Protein AF-A0A1Q9F312-F1 (afdb_monomer)

Foldseek 3Di:
DDDDDDDDDDDDDDDDDDDDDDDDDDDDPDDPPDPDDDDDDDDDDDDDDDDDDDDDDDDDDDDDPPPDDDDPDDDDDDDDDDDPDPPPDPPDDPPPLPDDDPVVLVLLVQLLVLLQVLLVVQADWDWDADSFHIEIEGEHAPVCQVVQVVSLVSSVVSSQVSQVVDPFKAFWQQQHDQWDDDPFHIKGKIFGDPDPVQADVCCRNGVDDPCPPNDSGDDGPGIGMYHYGYHYDD

pLDDT: mean 78.73, std 20.99, range [34.22, 98.69]

Secondary structure (DSSP, 8-state):
----------------------------------------PPPPPPPPP---------------------------------------PPP-------PPPHHHHHHHHHHHHHHHHHHTTTS-EEEEEETTEEEEEEEEEGGGGGGHHHHHHHHHHHHHHHHHT-SSEEETTTTS--EEEETTEEEEEEEE-S-GGGB-HHHHHHS--TTGGG-SSBPPSEEEEEEEEEEEE-

InterPro domains:
  IPR000571 Zinc finger, CCCH-type [PS50103] (199-222)
  IPR036855 Zinc finger, CCCH-type superfamily [SSF90229] (197-221)

Solvent-accessible surface area (backbone atoms only — not comparable to full-atom values): 15276 Å² total; per-residue (Å²): 140,86,84,85,79,86,79,90,79,85,81,89,77,88,80,80,82,90,81,96,71,89,71,84,80,74,80,80,79,75,76,83,76,78,80,80,73,87,78,85,74,82,84,77,80,90,80,82,92,74,88,80,81,90,75,92,76,92,74,92,74,90,76,88,81,77,86,74,81,80,79,85,84,76,82,92,79,91,76,92,72,94,73,91,71,79,78,72,74,74,77,76,74,83,77,77,82,76,77,75,61,74,75,66,49,51,52,55,46,53,25,51,48,34,26,43,59,58,42,48,78,75,30,67,55,49,76,45,83,49,102,55,37,38,36,31,40,32,39,28,52,66,85,52,53,79,52,42,68,61,56,51,50,50,24,51,53,34,31,52,55,41,21,70,74,38,84,36,30,42,53,35,4,67,75,63,67,36,58,47,80,49,101,50,37,36,36,32,45,37,32,40,38,93,51,68,91,48,42,34,60,49,33,41,34,59,56,49,54,97,51,61,94,73,43,93,41,47,70,62,87,43,72,31,39,41,37,42,36,57,43,73,50,130

Sequence (234 aa):
MSSLKVKNTFLELDDPEESLVPTPRRASSEPPTSRSLPFDLPETPPKDPRDATASETTGLADADVYSVCSLCTTSEEELAHADATLRQKPPAAPQMIVTPPPAVSEGFRAVALAAFSALATYGPTEMQPSCYGYQVVVKLPRQSFEARAGFLRIAQESVLQAAENSSATYVLGYRASPFLETPLGFSALLCHVPDSSCACWDILQWGMCNFGDTCRWAHPTMRATLNVMAAVLE

Mean predicted aligned e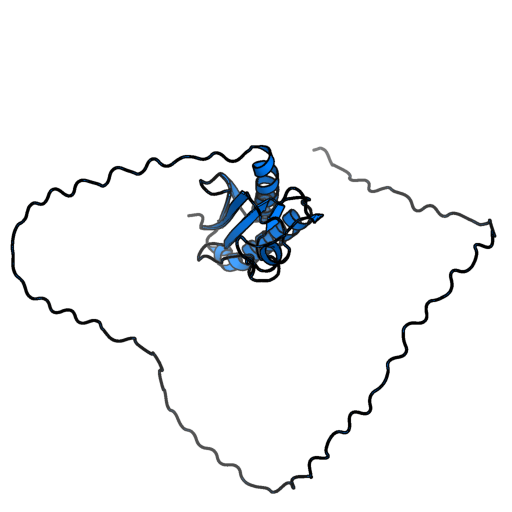rror: 16.59 Å

Radius of gyration: 31.43 Å; Cα contacts (8 Å, |Δi|>4): 251; chains: 1; bounding box: 75×81×84 Å

Structure (mmCIF, N/CA/C/O backbone):
data_AF-A0A1Q9F312-F1
#
_entry.id   AF-A0A1Q9F312-F1
#
loop_
_atom_site.group_PDB
_atom_site.id
_atom_site.type_symbol
_atom_site.label_atom_id
_atom_site.label_alt_id
_atom_site.label_comp_id
_atom_site.label_asym_id
_atom_site.label_entity_id
_atom_site.label_seq_id
_atom_site.pdbx_PDB_ins_code
_atom_site.Cartn_x
_atom_site.Cartn_y
_atom_site.Cartn_z
_atom_site.occupancy
_atom_site.B_iso_or_equiv
_atom_site.auth_seq_id
_atom_site.auth_comp_id
_atom_site.auth_asym_id
_atom_site.auth_atom_id
_atom_site.pdbx_PDB_model_num
ATOM 1 N N . MET A 1 1 ? -33.376 22.102 5.874 1.00 44.75 1 MET A N 1
ATOM 2 C CA . MET A 1 1 ? -33.203 20.638 5.764 1.00 44.75 1 MET A CA 1
ATOM 3 C C . MET A 1 1 ? -33.332 20.275 4.294 1.00 44.75 1 MET A C 1
ATOM 5 O O . MET A 1 1 ? -34.445 20.173 3.797 1.00 44.75 1 MET A O 1
ATOM 9 N N . SER A 1 2 ? -32.211 20.213 3.576 1.00 44.91 2 SER A N 1
ATOM 10 C CA . SER A 1 2 ? -32.201 20.029 2.120 1.00 44.91 2 SER A CA 1
ATOM 11 C C . SER A 1 2 ? -31.927 18.563 1.795 1.00 44.91 2 SER A C 1
ATOM 13 O O . SER A 1 2 ? -30.866 18.042 2.122 1.00 44.91 2 SER A O 1
ATOM 15 N N . SER A 1 3 ? -32.920 17.896 1.208 1.00 48.06 3 SER A N 1
ATOM 16 C CA . SER A 1 3 ? -32.879 16.490 0.801 1.00 48.06 3 SER A CA 1
ATOM 17 C C . SER A 1 3 ? -32.162 16.357 -0.545 1.00 48.06 3 SER A C 1
ATOM 19 O O . SER A 1 3 ? -32.623 16.887 -1.555 1.00 48.06 3 SER A O 1
ATOM 21 N N . LEU A 1 4 ? -31.029 15.654 -0.553 1.00 50.59 4 LEU A N 1
ATOM 22 C CA . LEU A 1 4 ? -30.333 15.229 -1.766 1.00 50.59 4 LEU A CA 1
ATOM 23 C C . LEU A 1 4 ? -31.040 13.990 -2.331 1.00 50.59 4 LEU A C 1
ATOM 25 O O . LEU A 1 4 ? -31.003 12.918 -1.731 1.00 50.59 4 LEU A O 1
ATOM 29 N N . LYS A 1 5 ? -31.697 14.142 -3.485 1.00 55.22 5 LYS A N 1
ATOM 30 C CA . LYS A 1 5 ? -32.219 13.027 -4.286 1.00 55.22 5 LYS A CA 1
ATOM 31 C C . LYS A 1 5 ? -31.207 12.689 -5.375 1.00 55.22 5 LYS A C 1
ATOM 33 O O . LYS A 1 5 ? -31.029 13.470 -6.306 1.00 55.22 5 LYS A O 1
ATOM 38 N N . VAL A 1 6 ? -30.579 11.521 -5.273 1.00 54.00 6 VAL A N 1
ATOM 39 C CA . VAL A 1 6 ? -29.757 10.952 -6.348 1.00 54.00 6 VAL A CA 1
ATOM 40 C C . VAL A 1 6 ? -30.695 10.274 -7.348 1.00 54.00 6 VAL A C 1
ATOM 42 O O . VAL A 1 6 ? -31.357 9.292 -7.021 1.00 54.00 6 VAL A O 1
ATOM 45 N N . LYS A 1 7 ? -30.793 10.837 -8.555 1.00 54.44 7 LYS A N 1
ATOM 46 C CA . LYS A 1 7 ? -31.443 10.217 -9.715 1.00 54.44 7 LYS A CA 1
ATOM 47 C C . LYS A 1 7 ? -30.367 9.520 -10.545 1.00 54.44 7 LYS A C 1
ATOM 49 O O . LYS A 1 7 ? -29.631 10.190 -11.261 1.00 54.44 7 LYS A O 1
ATOM 54 N N . ASN A 1 8 ? -30.299 8.194 -10.458 1.00 42.41 8 ASN A N 1
ATOM 55 C CA . ASN A 1 8 ? -29.640 7.389 -11.481 1.00 42.41 8 ASN A CA 1
ATOM 56 C C . ASN A 1 8 ? -30.621 7.212 -12.639 1.00 42.41 8 ASN A C 1
ATOM 58 O O . ASN A 1 8 ? -31.611 6.495 -12.523 1.00 42.41 8 ASN A O 1
ATOM 62 N N . THR A 1 9 ? -30.348 7.911 -13.734 1.00 61.91 9 THR A N 1
ATOM 63 C CA . THR A 1 9 ? -31.065 7.787 -15.005 1.00 61.91 9 THR A CA 1
ATOM 64 C C . THR A 1 9 ? -30.022 7.704 -16.102 1.00 61.91 9 THR A C 1
ATOM 66 O O . THR A 1 9 ? -29.398 8.714 -16.409 1.00 61.91 9 THR A O 1
ATOM 69 N N . PHE A 1 10 ? -29.840 6.511 -16.658 1.00 55.06 10 PHE A N 1
ATOM 70 C CA . PHE A 1 10 ? -29.339 6.278 -18.014 1.00 55.06 10 PHE A CA 1
ATOM 71 C C . PHE A 1 10 ? -29.815 4.866 -18.400 1.00 55.06 10 PHE A C 1
ATOM 73 O O . PHE A 1 10 ? -29.262 3.884 -17.924 1.00 55.06 10 PHE A O 1
ATOM 80 N N . LEU A 1 11 ? -31.076 4.751 -18.826 1.00 57.12 11 LEU A N 1
ATOM 81 C CA . LEU A 1 11 ? -31.536 4.727 -20.224 1.00 57.12 11 LEU A CA 1
ATOM 82 C C . LEU A 1 11 ? -31.163 3.414 -20.925 1.00 57.12 11 LEU A C 1
ATOM 84 O O . LEU A 1 11 ? -30.138 3.314 -21.592 1.00 57.12 11 LEU A O 1
ATOM 88 N N . GLU A 1 12 ? -32.054 2.434 -20.753 1.00 51.97 12 GLU A N 1
ATOM 89 C CA . GLU A 1 12 ? -32.295 1.360 -21.716 1.00 51.97 12 GLU A CA 1
ATOM 90 C C . GLU A 1 12 ? -32.731 2.001 -23.040 1.00 51.97 12 GLU A C 1
ATOM 92 O O . GLU A 1 12 ? -33.715 2.743 -23.087 1.00 51.97 12 GLU A O 1
ATOM 97 N N . LEU A 1 13 ? -31.959 1.760 -24.097 1.00 54.72 13 LEU A N 1
ATOM 98 C CA . LEU A 1 13 ? -32.385 1.990 -25.470 1.00 54.72 13 LEU A CA 1
ATOM 99 C C . LEU A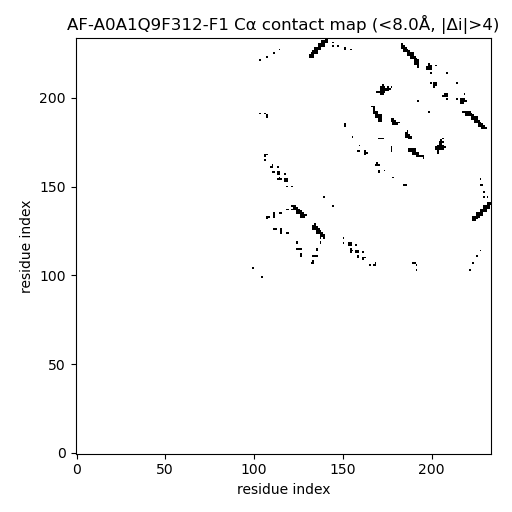 1 13 ? -32.779 0.629 -26.041 1.00 54.72 13 LEU A C 1
ATOM 101 O O . LEU A 1 13 ? -31.920 -0.201 -26.334 1.00 54.72 13 LEU A O 1
ATOM 105 N N . ASP A 1 14 ? -34.087 0.413 -26.146 1.00 58.91 14 ASP A N 1
ATOM 106 C CA . ASP A 1 14 ? -34.671 -0.548 -27.073 1.00 58.91 14 ASP A CA 1
ATOM 107 C C . ASP A 1 14 ? -34.410 -0.043 -28.501 1.00 58.91 14 ASP A C 1
ATOM 109 O O . ASP A 1 14 ? -35.028 0.932 -28.933 1.00 58.91 14 ASP A O 1
ATOM 113 N N . ASP A 1 15 ? -33.490 -0.684 -29.223 1.00 61.25 15 ASP A N 1
ATOM 114 C CA . ASP A 1 15 ? -33.323 -0.501 -30.669 1.00 61.25 15 ASP A CA 1
ATOM 115 C C . ASP A 1 15 ? -34.130 -1.582 -31.415 1.00 61.25 15 ASP A C 1
ATOM 117 O O . ASP A 1 15 ? -33.800 -2.772 -31.322 1.00 61.25 15 ASP A O 1
ATOM 121 N N . PRO A 1 16 ? -35.189 -1.208 -32.157 1.00 63.62 16 PRO A N 1
ATOM 122 C CA . PRO A 1 16 ? -35.904 -2.117 -33.035 1.00 63.62 16 PRO A CA 1
ATOM 123 C C . PRO A 1 16 ? -35.239 -2.180 -34.419 1.00 63.62 16 PRO A C 1
ATOM 125 O O . PRO A 1 16 ? -35.030 -1.157 -35.055 1.00 63.62 16 PRO A O 1
ATOM 128 N N . GLU A 1 17 ? -34.997 -3.415 -34.864 1.00 66.50 17 GLU A N 1
ATOM 129 C CA . GLU A 1 17 ? -34.970 -3.904 -36.253 1.00 66.50 17 GLU A CA 1
ATOM 130 C C . GLU A 1 17 ? -34.080 -3.247 -37.346 1.00 66.50 17 GLU A C 1
ATOM 132 O O . GLU A 1 17 ? -33.933 -2.044 -37.491 1.00 66.50 17 GLU A O 1
ATOM 137 N N . GLU A 1 18 ? -33.580 -4.139 -38.214 1.00 56.56 18 GLU A N 1
ATOM 138 C CA . GLU A 1 18 ? -33.062 -3.906 -39.574 1.00 56.56 18 GLU A CA 1
ATOM 139 C C . GLU A 1 18 ? -31.651 -3.312 -39.767 1.00 56.56 18 GLU A C 1
ATOM 141 O O . GLU A 1 18 ? -31.447 -2.114 -39.921 1.00 56.56 18 GLU A O 1
ATOM 146 N N . SER A 1 19 ? -30.675 -4.205 -39.985 1.00 58.53 19 SER A N 1
ATOM 147 C CA . SER A 1 19 ? -29.847 -4.170 -41.207 1.00 58.53 19 SER A CA 1
ATOM 148 C C . SER A 1 19 ? -29.010 -5.449 -41.329 1.00 58.53 19 SER A C 1
ATOM 150 O O . SER A 1 19 ? -27.983 -5.636 -40.674 1.00 58.53 19 SER A O 1
ATOM 152 N N . LEU A 1 20 ? -29.476 -6.365 -42.179 1.00 61.66 20 LEU A N 1
ATOM 153 C CA . LEU A 1 20 ? -28.769 -7.583 -42.566 1.00 61.66 20 LEU A CA 1
ATOM 154 C C . LEU A 1 20 ? -27.653 -7.239 -43.562 1.00 61.66 20 LEU A C 1
ATOM 156 O O . LEU A 1 20 ? -27.860 -7.270 -44.774 1.00 61.66 20 LEU A O 1
ATOM 160 N N . VAL A 1 21 ? -26.449 -6.968 -43.059 1.00 64.94 21 VAL A N 1
ATOM 161 C CA . VAL A 1 21 ? -25.227 -7.034 -43.874 1.00 64.94 21 VAL A CA 1
ATOM 162 C C . VAL A 1 21 ? -24.436 -8.276 -43.451 1.00 64.94 21 VAL A C 1
ATOM 164 O O . VAL A 1 21 ? -24.013 -8.364 -42.296 1.00 64.94 21 VAL A O 1
ATOM 167 N N . PRO A 1 22 ? -24.227 -9.264 -44.342 1.00 58.62 22 PRO A N 1
ATOM 168 C CA . PRO A 1 22 ? -23.482 -10.470 -44.011 1.00 58.62 22 PRO A CA 1
ATOM 169 C C . PRO A 1 22 ? -21.997 -10.127 -43.869 1.00 58.62 22 PRO A C 1
ATOM 171 O O . PRO A 1 22 ? -21.282 -9.939 -44.853 1.00 58.62 22 PRO A O 1
ATOM 174 N N . THR A 1 23 ? -21.516 -10.044 -42.631 1.00 67.19 23 THR A N 1
ATOM 175 C CA . THR A 1 23 ? -20.082 -9.976 -42.353 1.00 67.19 23 THR A CA 1
ATOM 176 C C . THR A 1 23 ? -19.443 -11.357 -42.556 1.00 67.19 23 THR A C 1
ATOM 178 O O . THR A 1 23 ? -20.041 -12.386 -42.220 1.00 67.19 23 THR A O 1
ATOM 181 N N . PRO A 1 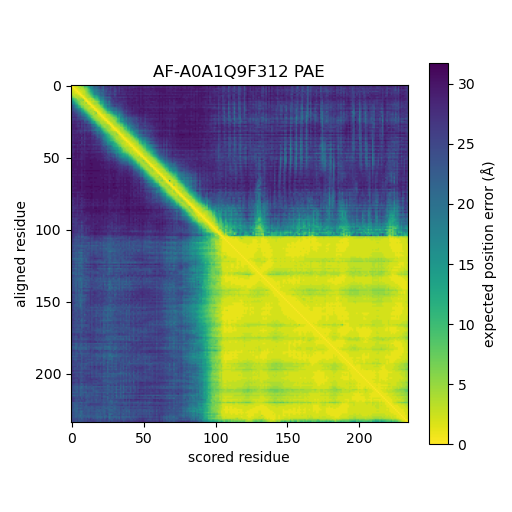24 ? -18.232 -11.424 -43.137 1.00 62.78 24 PRO A N 1
ATOM 182 C CA . PRO A 1 24 ? -17.547 -12.683 -43.387 1.00 62.78 24 PRO A CA 1
ATOM 18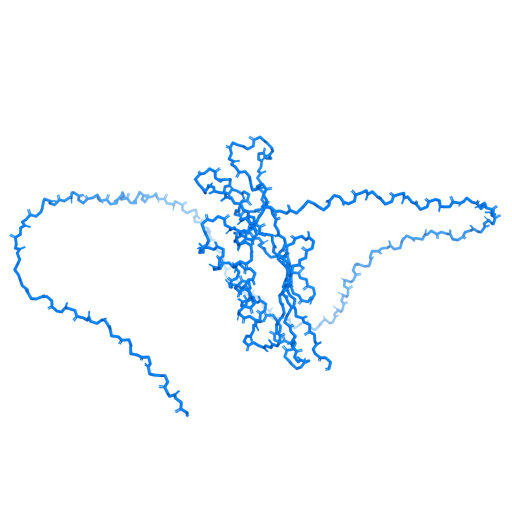3 C C . PRO A 1 24 ? -17.237 -13.393 -42.067 1.00 62.78 24 PRO A C 1
ATOM 185 O O . PRO A 1 24 ? -16.517 -12.878 -41.209 1.00 62.78 24 PRO A O 1
ATOM 188 N N . ARG A 1 25 ? -17.795 -14.601 -41.926 1.00 55.53 25 ARG A N 1
ATOM 189 C CA . ARG A 1 25 ? -17.553 -15.534 -40.822 1.00 55.53 25 ARG A CA 1
ATOM 190 C C . ARG A 1 25 ? -16.050 -15.736 -40.636 1.00 55.53 25 ARG A C 1
ATOM 192 O O . ARG A 1 25 ? -15.394 -16.376 -41.456 1.00 55.53 25 ARG A O 1
ATOM 199 N N . ARG A 1 26 ? -15.514 -15.213 -39.535 1.00 59.72 26 ARG A N 1
ATOM 200 C CA . ARG A 1 26 ? -14.180 -15.568 -39.048 1.00 59.72 26 ARG A CA 1
ATOM 201 C C . ARG A 1 26 ? -14.192 -17.060 -38.711 1.00 59.72 26 ARG A C 1
ATOM 203 O O . ARG A 1 26 ? -15.081 -17.517 -37.995 1.00 59.72 26 ARG A O 1
ATOM 210 N N . ALA A 1 27 ? -13.242 -17.804 -39.274 1.00 59.53 27 ALA A N 1
ATOM 211 C CA . ALA A 1 27 ? -13.093 -19.234 -39.051 1.00 59.53 27 ALA A CA 1
ATOM 212 C C . ALA A 1 27 ? -12.998 -19.527 -37.548 1.00 59.53 27 ALA A C 1
ATOM 214 O O . ALA A 1 27 ? -12.178 -18.945 -36.837 1.00 59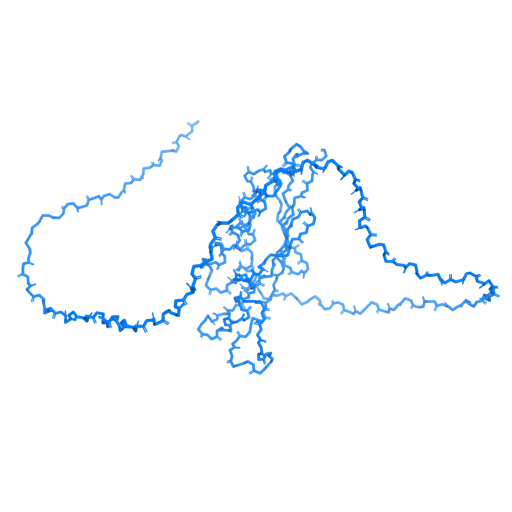.53 27 ALA A O 1
ATOM 215 N N . SER A 1 28 ? -13.883 -20.410 -37.093 1.00 58.81 28 SER A N 1
ATOM 216 C CA . SER A 1 28 ? -13.879 -20.977 -35.755 1.00 58.81 28 SER A CA 1
ATOM 217 C C . SER A 1 28 ? -12.584 -21.766 -35.589 1.00 58.81 28 SER A C 1
ATOM 219 O O . SER A 1 28 ? -12.361 -22.760 -36.275 1.00 58.81 28 SER A O 1
ATOM 221 N N . SER A 1 29 ? -11.687 -21.271 -34.743 1.00 67.19 29 SER A N 1
ATOM 222 C CA . SER A 1 29 ? -10.539 -22.035 -34.276 1.00 67.19 29 SER A CA 1
ATOM 223 C C . SER A 1 29 ? -11.057 -23.057 -33.272 1.00 67.19 29 SER A C 1
ATOM 225 O O .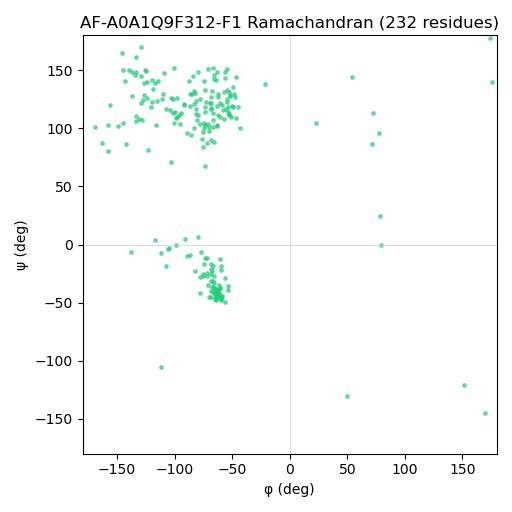 SER A 1 29 ? -11.360 -22.706 -32.129 1.00 67.19 29 SER A O 1
ATOM 227 N N . GLU A 1 30 ? -11.214 -24.298 -33.725 1.00 65.50 30 GLU A N 1
ATOM 228 C CA . GLU A 1 30 ? -11.506 -25.435 -32.860 1.00 65.50 30 GLU A CA 1
ATOM 229 C C . GLU A 1 30 ? -10.399 -25.549 -31.796 1.00 65.50 30 GLU A C 1
ATOM 231 O O . GLU A 1 30 ? -9.210 -25.475 -32.131 1.00 65.50 30 GLU A O 1
ATOM 236 N N . PRO A 1 31 ? -10.748 -25.684 -30.506 1.00 66.44 31 PRO A N 1
ATOM 237 C CA . PRO A 1 31 ? -9.756 -25.927 -29.473 1.00 66.44 31 PRO A CA 1
ATOM 238 C C . PRO A 1 31 ? -9.092 -27.290 -29.724 1.00 66.44 31 PRO A C 1
ATOM 240 O O . PRO A 1 31 ? -9.778 -28.238 -30.116 1.00 66.44 31 PRO A O 1
ATOM 243 N N . PRO A 1 32 ? -7.771 -27.420 -29.501 1.00 60.16 32 PRO A N 1
ATOM 244 C CA . PRO A 1 32 ? -7.067 -28.676 -29.700 1.00 60.16 32 PRO A CA 1
ATOM 245 C C . PRO A 1 32 ? -7.702 -29.751 -28.821 1.00 60.16 32 PRO A C 1
ATOM 247 O O . PRO A 1 32 ? -7.679 -29.670 -27.593 1.00 60.16 32 PRO A O 1
ATOM 250 N N . THR A 1 33 ? -8.280 -30.753 -29.481 1.00 57.88 33 THR A N 1
ATOM 251 C CA . THR A 1 33 ? -8.778 -31.986 -28.883 1.00 57.88 33 THR A CA 1
ATOM 252 C C . THR A 1 33 ? -7.752 -32.523 -27.899 1.00 57.88 33 THR A C 1
ATOM 254 O O . THR A 1 33 ? -6.615 -32.842 -28.259 1.00 57.88 33 THR A O 1
ATOM 257 N N . SER A 1 34 ? -8.182 -32.598 -26.648 1.00 49.41 34 SER A N 1
ATOM 258 C CA . SER A 1 34 ? -7.520 -33.250 -25.536 1.00 49.41 34 SER A CA 1
ATOM 259 C C . SER A 1 34 ? -7.036 -34.633 -25.961 1.00 49.41 34 SER A C 1
ATOM 261 O O . SER A 1 34 ? -7.807 -35.569 -26.160 1.00 49.41 34 SER A O 1
ATOM 263 N N . ARG A 1 35 ? -5.716 -34.752 -26.097 1.00 55.81 35 ARG A N 1
ATOM 264 C CA . ARG A 1 35 ? -5.010 -36.020 -26.227 1.00 55.81 35 ARG A CA 1
ATOM 265 C C . ARG A 1 35 ? -5.122 -36.740 -24.885 1.00 55.81 35 ARG A C 1
ATOM 267 O O . ARG A 1 35 ? -4.309 -36.528 -23.991 1.00 55.81 35 ARG A O 1
ATOM 274 N N . SER A 1 36 ? -6.164 -37.546 -24.727 1.00 55.19 36 SER A N 1
ATOM 275 C CA . SER A 1 36 ? -6.292 -38.500 -23.630 1.00 55.19 36 SER A CA 1
ATOM 276 C C . SER A 1 36 ? -5.161 -39.521 -23.741 1.00 55.19 36 SER A C 1
ATOM 278 O O . SER A 1 36 ? -5.183 -40.395 -24.608 1.00 55.19 36 SER A O 1
ATOM 280 N N . LEU A 1 37 ? -4.143 -39.369 -22.895 1.00 66.19 37 LEU A N 1
ATOM 281 C CA . LEU A 1 37 ? -3.169 -40.420 -22.632 1.00 66.19 37 LEU A CA 1
ATOM 282 C C . LEU A 1 37 ? -3.845 -41.494 -21.763 1.00 66.19 37 LEU A C 1
ATOM 284 O O . LEU A 1 37 ? -4.493 -41.135 -20.777 1.00 66.19 37 LEU A O 1
ATOM 288 N N . PRO A 1 38 ? -3.708 -42.787 -22.097 1.00 59.41 38 PRO A N 1
ATOM 289 C CA . PRO A 1 38 ? -4.099 -43.858 -21.199 1.00 59.41 38 PRO A CA 1
ATOM 290 C C . PRO A 1 38 ? -3.139 -43.854 -20.009 1.00 59.41 38 PRO A C 1
ATOM 292 O O . PRO A 1 38 ? -1.930 -44.016 -20.168 1.00 59.41 38 PRO A O 1
ATOM 295 N N . PHE A 1 39 ? -3.681 -43.597 -18.823 1.00 61.53 39 PHE A N 1
ATOM 296 C CA . PHE A 1 39 ? -2.966 -43.745 -17.565 1.00 61.53 39 PHE A CA 1
ATOM 297 C C . PHE A 1 39 ? -3.185 -45.188 -17.104 1.00 61.53 39 PHE A C 1
ATOM 299 O O . PHE A 1 39 ? -4.227 -45.506 -16.532 1.00 61.53 39 PHE A O 1
ATOM 306 N N . ASP A 1 40 ? -2.233 -46.066 -17.416 1.00 62.38 40 ASP A N 1
ATOM 307 C CA . ASP A 1 40 ? -2.180 -47.412 -16.847 1.00 62.38 40 ASP A CA 1
ATOM 308 C C . ASP A 1 40 ? -1.885 -47.290 -15.346 1.00 62.38 40 ASP A C 1
ATOM 310 O O . ASP A 1 40 ? -0.758 -47.026 -14.922 1.00 62.38 40 ASP A O 1
ATOM 314 N N . LEU A 1 41 ? -2.932 -47.432 -14.532 1.00 67.38 41 LEU A N 1
ATOM 315 C CA . LEU A 1 41 ? -2.816 -47.617 -13.091 1.00 67.38 41 LEU A CA 1
ATOM 316 C C . LEU A 1 41 ? -2.424 -49.077 -12.815 1.00 67.38 41 LEU A C 1
ATOM 318 O O . LEU A 1 41 ? -3.147 -49.977 -13.243 1.00 67.38 41 LEU A O 1
ATOM 322 N N . PRO A 1 42 ? -1.333 -49.346 -12.077 1.00 64.06 42 PRO A N 1
ATOM 323 C CA . PRO A 1 42 ? -1.069 -50.684 -11.573 1.00 64.06 42 PRO A CA 1
ATOM 324 C C . PRO A 1 42 ? -2.111 -51.052 -10.508 1.00 64.06 42 PRO A C 1
ATOM 326 O O . PRO A 1 42 ? -2.253 -50.367 -9.492 1.00 64.06 42 PRO A O 1
ATOM 329 N N . GLU A 1 43 ? -2.829 -52.146 -10.760 1.00 59.22 43 GLU A 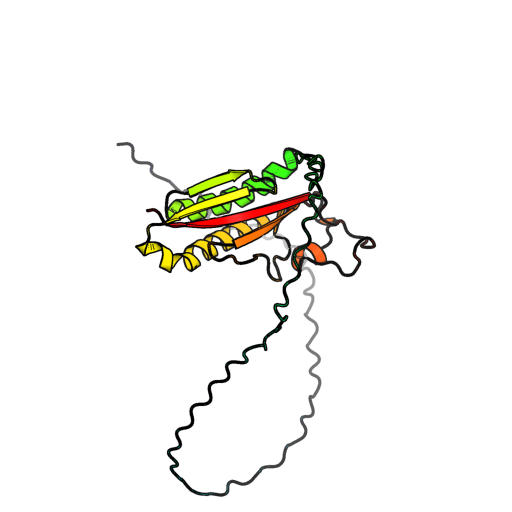N 1
ATOM 330 C CA . GLU A 1 43 ? -3.733 -52.801 -9.818 1.00 59.22 43 GLU A CA 1
ATOM 331 C C . GLU A 1 43 ? -2.998 -53.113 -8.508 1.00 59.22 43 GLU A C 1
ATOM 333 O O . GLU A 1 43 ? -2.028 -53.874 -8.469 1.00 59.22 43 GLU A O 1
ATOM 338 N N . THR A 1 44 ? -3.472 -52.532 -7.409 1.00 70.06 44 THR A N 1
ATOM 339 C CA . THR A 1 44 ? -3.109 -52.979 -6.068 1.00 70.06 44 THR A CA 1
ATOM 340 C C . THR A 1 44 ? -3.997 -54.167 -5.678 1.00 70.06 44 THR A C 1
ATOM 342 O O . THR A 1 44 ? -5.217 -54.107 -5.847 1.00 70.06 44 THR A O 1
ATOM 345 N N . PRO A 1 45 ? -3.419 -55.265 -5.159 1.00 70.50 45 PRO A N 1
ATOM 346 C CA . PRO A 1 45 ? -4.181 -56.452 -4.793 1.00 70.50 45 PRO A CA 1
ATOM 347 C C . PRO A 1 45 ? -5.057 -56.220 -3.547 1.00 70.50 45 PRO A C 1
ATOM 349 O O . PRO A 1 45 ? -4.690 -55.434 -2.665 1.00 70.50 45 PRO A O 1
ATOM 352 N N . PRO A 1 46 ? -6.191 -56.936 -3.437 1.00 62.88 46 PRO A N 1
ATOM 353 C CA . PRO A 1 46 ? -7.118 -56.820 -2.319 1.00 62.88 46 PRO A CA 1
ATOM 354 C C . PRO A 1 46 ? -6.482 -57.370 -1.037 1.00 62.88 46 PRO A C 1
ATOM 356 O O . PRO A 1 46 ? -6.005 -58.504 -1.002 1.00 62.88 46 PRO A O 1
ATOM 359 N N . LYS A 1 47 ? -6.481 -56.564 0.030 1.00 64.06 47 LYS A N 1
ATOM 360 C CA . LYS A 1 47 ? -6.202 -57.036 1.390 1.00 64.06 47 LYS A CA 1
ATOM 361 C C . LYS A 1 47 ? -7.516 -57.409 2.066 1.00 64.06 47 LYS A C 1
ATOM 363 O O . LYS A 1 47 ? -8.406 -56.574 2.200 1.00 64.06 47 LYS A O 1
ATOM 368 N N . ASP A 1 48 ? -7.585 -58.671 2.469 1.00 61.56 48 ASP A N 1
ATOM 369 C CA . ASP A 1 48 ? -8.690 -59.299 3.185 1.00 61.56 48 ASP A CA 1
ATOM 370 C C . ASP A 1 48 ? -9.091 -58.567 4.480 1.00 61.56 48 ASP A C 1
ATOM 372 O O . ASP A 1 48 ? -8.231 -58.007 5.171 1.00 61.56 48 ASP A O 1
ATOM 376 N N . PRO A 1 49 ? -10.375 -58.655 4.877 1.00 67.38 49 PRO A N 1
ATOM 377 C CA . PRO A 1 49 ? -10.847 -58.237 6.183 1.00 67.38 49 PRO A CA 1
ATOM 378 C C . PRO A 1 49 ? -10.684 -59.398 7.169 1.00 67.38 49 PRO A C 1
ATOM 380 O O . PRO A 1 49 ? -11.279 -60.465 7.006 1.00 67.38 49 PRO A O 1
ATOM 383 N N . ARG A 1 50 ? -9.895 -59.197 8.225 1.00 57.47 50 ARG A N 1
ATOM 384 C CA . ARG A 1 50 ? -9.966 -60.045 9.415 1.00 57.47 50 ARG A CA 1
ATOM 385 C C . ARG A 1 50 ? -10.086 -59.193 10.663 1.00 57.47 50 ARG A C 1
ATOM 387 O O . ARG A 1 50 ? -9.247 -58.339 10.932 1.00 57.47 50 ARG A O 1
ATOM 394 N N . ASP A 1 51 ? -11.184 -59.475 11.353 1.00 53.03 51 ASP A N 1
ATOM 395 C CA . ASP A 1 51 ? -11.481 -59.239 12.757 1.00 53.03 51 ASP A CA 1
ATOM 396 C C . ASP A 1 51 ? -10.247 -59.061 13.645 1.00 53.03 51 ASP A C 1
ATOM 398 O O . ASP A 1 51 ? -9.318 -59.866 13.591 1.00 53.03 51 ASP A O 1
ATOM 402 N N . ALA A 1 52 ? -10.309 -58.099 14.566 1.00 44.69 52 ALA A N 1
ATOM 403 C CA . ALA A 1 52 ? -10.564 -58.441 15.964 1.00 44.69 52 ALA A CA 1
ATOM 404 C C . ALA A 1 52 ? -10.485 -57.214 16.891 1.00 44.69 52 ALA A C 1
ATOM 406 O O . ALA A 1 52 ? -9.556 -56.414 16.845 1.00 44.69 52 ALA A O 1
ATOM 407 N N . THR A 1 53 ? -11.433 -57.218 17.829 1.00 48.75 53 THR A N 1
ATOM 408 C CA . THR A 1 53 ? -11.292 -56.851 19.247 1.00 48.75 53 THR A CA 1
ATOM 409 C C . THR A 1 53 ? -11.102 -55.390 19.650 1.00 48.75 53 THR A C 1
ATOM 411 O O . THR A 1 53 ? -10.050 -54.778 19.501 1.00 48.75 53 THR A O 1
ATOM 414 N N . ALA A 1 54 ? -12.151 -54.917 20.323 1.00 55.19 54 ALA A N 1
ATOM 415 C CA . ALA A 1 54 ? -12.120 -53.890 21.345 1.00 55.19 54 ALA A CA 1
ATOM 416 C C . ALA A 1 54 ? -11.007 -54.119 22.378 1.00 55.19 54 ALA A C 1
ATOM 418 O O . ALA A 1 54 ? -10.785 -55.248 22.814 1.00 55.19 54 ALA A O 1
ATOM 419 N N . SER A 1 55 ? -10.413 -53.025 22.848 1.00 51.66 55 SER A N 1
ATOM 420 C CA . SER A 1 55 ? -10.027 -52.904 24.248 1.00 51.66 55 SER A CA 1
ATOM 421 C C . SER A 1 55 ? -9.935 -51.430 24.626 1.00 51.66 55 SER A C 1
ATOM 423 O O . SER A 1 55 ? -9.161 -50.669 24.049 1.00 51.66 55 SER A O 1
ATOM 425 N N . GLU A 1 56 ? -10.754 -51.047 25.602 1.00 54.88 56 GLU A N 1
ATOM 426 C CA . GLU A 1 56 ? -10.543 -49.879 26.448 1.00 54.88 56 GLU A CA 1
ATOM 427 C C . GLU A 1 56 ? -9.117 -49.882 26.999 1.00 54.88 56 GLU A C 1
ATOM 429 O O . GLU A 1 56 ? -8.636 -50.898 27.510 1.00 54.88 56 GLU A O 1
ATOM 434 N N . THR A 1 57 ? -8.452 -48.731 26.960 1.00 53.69 57 THR A N 1
ATOM 435 C CA . THR A 1 57 ? -7.402 -48.416 27.928 1.00 53.69 57 THR A CA 1
ATOM 436 C C . THR A 1 57 ? -7.384 -46.911 28.154 1.00 53.69 57 THR A C 1
ATOM 438 O O . THR A 1 57 ? -6.918 -46.120 27.340 1.00 53.69 57 THR A O 1
ATOM 441 N N . THR A 1 58 ? -7.963 -46.532 29.285 1.00 49.88 58 THR A N 1
ATOM 442 C CA . THR A 1 58 ? -7.690 -45.306 30.024 1.00 49.88 58 THR A CA 1
ATOM 443 C C . THR A 1 58 ? -6.186 -45.176 30.275 1.00 49.88 58 THR A C 1
ATOM 445 O O . THR A 1 58 ? -5.554 -46.094 30.789 1.00 49.88 58 THR A O 1
ATOM 448 N N . GLY A 1 59 ? -5.607 -44.026 29.933 1.00 44.12 59 GLY A N 1
ATOM 449 C CA . GLY A 1 59 ? -4.186 -43.763 30.142 1.00 44.12 59 GLY A CA 1
ATOM 450 C C . GLY A 1 59 ? -3.871 -42.277 30.064 1.00 44.12 59 GLY A C 1
ATOM 451 O O . GLY A 1 59 ? -3.540 -41.764 29.003 1.00 44.12 59 GLY A O 1
ATOM 452 N N . LEU A 1 60 ? -4.004 -41.608 31.208 1.00 53.50 60 LEU A N 1
ATOM 453 C CA . LEU A 1 60 ? -3.389 -40.319 31.516 1.00 53.50 60 LEU A CA 1
ATOM 454 C C . LEU A 1 60 ? -1.881 -40.365 31.235 1.00 53.50 60 LEU A C 1
ATOM 456 O O . LEU A 1 60 ? -1.191 -41.214 31.796 1.00 53.50 60 LEU A O 1
ATOM 460 N N . ALA A 1 61 ? -1.377 -39.414 30.453 1.00 47.94 61 ALA A N 1
ATOM 461 C CA . ALA A 1 61 ? -0.010 -38.920 30.578 1.00 47.94 61 ALA A CA 1
ATOM 462 C C . ALA A 1 61 ? 0.085 -37.523 29.952 1.00 47.94 61 ALA A C 1
ATOM 464 O O . ALA A 1 61 ? 0.126 -37.370 28.732 1.00 47.94 61 ALA A O 1
ATOM 465 N N . ASP A 1 62 ? 0.103 -36.523 30.831 1.00 47.78 62 ASP A N 1
ATOM 466 C CA . ASP A 1 62 ? 0.721 -35.225 30.594 1.00 47.78 62 ASP A CA 1
ATOM 467 C C . ASP A 1 62 ? 2.137 -35.411 30.038 1.00 47.78 62 ASP A C 1
ATOM 469 O O . ASP A 1 62 ? 2.957 -36.137 30.607 1.00 47.78 62 ASP A O 1
ATOM 473 N N . ALA A 1 63 ? 2.434 -34.722 28.942 1.00 47.09 63 ALA A N 1
ATOM 474 C CA . ALA A 1 63 ? 3.799 -34.459 28.522 1.00 47.09 63 ALA A CA 1
ATOM 475 C C . ALA A 1 63 ? 3.856 -33.045 27.943 1.00 47.09 63 ALA A C 1
ATOM 477 O O . ALA A 1 63 ? 3.709 -32.821 26.741 1.00 47.09 63 ALA A O 1
ATOM 478 N N . ASP A 1 64 ? 4.059 -32.095 28.852 1.00 40.19 64 ASP A N 1
ATOM 479 C CA . ASP A 1 64 ? 4.558 -30.761 28.563 1.00 40.19 64 ASP A CA 1
ATOM 480 C C . ASP A 1 64 ? 5.860 -30.856 27.759 1.00 40.19 64 ASP A C 1
ATOM 482 O O . ASP A 1 64 ? 6.909 -31.251 28.271 1.00 40.19 64 ASP A O 1
ATOM 486 N N . VAL A 1 65 ? 5.811 -30.449 26.492 1.00 47.97 65 VAL A N 1
ATOM 487 C CA . VAL A 1 65 ? 7.005 -30.177 25.684 1.00 47.97 65 VAL A CA 1
ATOM 488 C C . VAL A 1 65 ? 7.178 -28.663 25.604 1.00 47.97 65 VAL A C 1
ATOM 490 O O . VAL A 1 65 ? 6.968 -28.032 24.571 1.00 47.97 65 VAL A O 1
ATOM 493 N N . TYR A 1 66 ? 7.571 -28.063 26.728 1.00 42.81 66 TYR A N 1
ATOM 494 C CA . TYR A 1 66 ? 8.240 -26.766 26.720 1.00 42.81 66 TYR A CA 1
ATOM 495 C C . TYR A 1 66 ? 9.728 -27.007 26.460 1.00 42.81 66 TYR A C 1
ATOM 497 O O . TYR A 1 66 ? 10.487 -27.382 27.350 1.00 42.81 66 TYR A O 1
ATOM 505 N N . SER A 1 67 ? 10.152 -26.792 25.214 1.00 53.94 67 SER A N 1
ATOM 506 C CA . SER A 1 67 ? 11.568 -26.721 24.850 1.00 53.94 67 SER A CA 1
ATOM 507 C C . SER A 1 67 ? 12.134 -25.381 25.320 1.00 53.94 67 SER A C 1
ATOM 509 O O . SER A 1 67 ? 12.189 -24.404 24.574 1.00 53.94 67 SER A O 1
ATOM 511 N N . VAL A 1 68 ? 12.520 -25.339 26.592 1.00 38.59 68 VAL A N 1
ATOM 512 C CA . VAL A 1 68 ? 13.242 -24.229 27.213 1.00 38.59 68 VAL A CA 1
ATOM 513 C C . VAL A 1 68 ? 14.683 -24.271 26.708 1.00 38.59 68 VAL A C 1
ATOM 515 O O . VAL A 1 68 ? 15.415 -25.223 26.970 1.00 38.59 68 VAL A O 1
ATOM 518 N N . CYS A 1 69 ? 15.090 -23.264 25.937 1.00 34.22 69 CYS A N 1
ATOM 519 C CA . CYS A 1 69 ? 16.466 -23.154 25.477 1.00 34.22 69 CYS A CA 1
ATOM 520 C C . CYS A 1 69 ? 17.353 -22.722 26.652 1.00 34.22 69 CYS A C 1
ATOM 522 O O . CYS A 1 69 ? 17.158 -21.658 27.242 1.00 34.22 69 CYS A O 1
ATOM 524 N N . SER A 1 70 ? 18.300 -23.594 26.990 1.00 45.84 70 SER A N 1
ATOM 525 C CA . SER A 1 70 ? 19.289 -23.454 28.052 1.00 45.84 70 SER A CA 1
ATOM 526 C C . SER A 1 70 ? 20.049 -22.128 28.013 1.00 45.84 70 SER A C 1
ATOM 528 O O . SER A 1 70 ? 20.768 -21.827 27.066 1.00 45.84 70 SER A O 1
ATOM 530 N N . LEU A 1 71 ? 19.896 -21.382 29.105 1.00 40.75 71 LEU A N 1
ATOM 531 C CA . LEU A 1 71 ? 20.955 -20.833 29.956 1.00 40.75 71 LEU A CA 1
ATOM 532 C C . LEU A 1 71 ? 22.344 -20.665 29.314 1.00 40.75 71 LEU A C 1
ATOM 534 O O . LEU A 1 71 ? 23.141 -21.600 29.253 1.00 40.75 71 LEU A O 1
ATOM 538 N N . CYS A 1 72 ? 22.677 -19.414 29.003 1.00 38.94 72 CYS A N 1
ATOM 539 C CA . CYS A 1 72 ? 24.047 -18.918 29.041 1.00 38.94 72 CYS A CA 1
ATOM 540 C C . CYS A 1 72 ? 24.331 -18.464 30.482 1.00 38.94 72 CYS A C 1
ATOM 542 O O . CYS A 1 72 ? 24.002 -17.343 30.865 1.00 38.94 72 CYS A O 1
ATOM 544 N N . THR A 1 73 ? 24.906 -19.337 31.303 1.00 40.69 73 THR A N 1
ATOM 545 C CA . THR A 1 73 ? 25.542 -18.945 32.564 1.00 40.69 73 THR A CA 1
ATOM 546 C C . THR A 1 73 ? 26.876 -18.278 32.244 1.00 40.69 73 THR A C 1
ATOM 548 O O . THR A 1 73 ? 27.838 -18.963 31.901 1.00 40.69 73 THR A O 1
ATOM 551 N N . THR A 1 74 ? 26.952 -16.954 32.347 1.00 45.78 74 THR A N 1
ATOM 552 C CA . THR A 1 74 ? 28.235 -16.257 32.493 1.00 45.78 74 THR A CA 1
ATOM 553 C C . THR A 1 74 ? 28.398 -15.891 33.956 1.00 45.78 74 THR A C 1
ATOM 555 O O . THR A 1 74 ? 27.624 -15.108 34.498 1.00 45.78 74 THR A O 1
ATOM 558 N N . SER A 1 75 ? 29.382 -16.536 34.569 1.00 52.62 75 SER A N 1
ATOM 559 C CA . SER A 1 75 ? 29.887 -16.321 35.916 1.00 52.62 75 SER A CA 1
ATOM 560 C C . SER A 1 75 ? 30.139 -14.844 36.215 1.00 52.62 75 SER A C 1
ATOM 562 O O . SER A 1 75 ? 30.876 -14.173 35.490 1.00 52.62 75 SER A O 1
ATOM 564 N N . GLU A 1 76 ? 29.555 -14.381 37.316 1.00 57.16 76 GLU A N 1
ATOM 565 C CA . GLU A 1 76 ? 30.035 -13.238 38.079 1.00 57.16 76 GLU A CA 1
ATOM 566 C C . GLU A 1 76 ? 31.385 -13.608 38.701 1.00 57.16 76 GLU A C 1
ATOM 568 O O . GLU A 1 76 ? 31.452 -14.469 39.575 1.00 57.16 76 GLU A O 1
ATOM 573 N N . GLU A 1 77 ? 32.457 -12.953 38.262 1.00 62.84 77 GLU A N 1
ATOM 574 C CA . GLU A 1 77 ? 33.593 -12.692 39.139 1.00 62.84 77 GLU A CA 1
ATOM 575 C C . GLU A 1 77 ? 34.075 -11.256 38.934 1.00 62.84 77 GLU A C 1
ATOM 577 O O . GLU A 1 77 ? 34.272 -10.751 37.828 1.00 62.84 77 GLU A O 1
ATOM 582 N N . GLU A 1 78 ? 34.154 -10.599 40.074 1.00 63.47 78 GLU A N 1
ATOM 583 C CA . GLU A 1 78 ? 34.353 -9.194 40.340 1.00 63.47 78 GLU A CA 1
ATOM 584 C C . GLU A 1 78 ? 35.843 -8.846 40.247 1.00 63.47 78 GLU A C 1
ATOM 586 O O . GLU A 1 78 ? 36.653 -9.388 40.993 1.00 63.47 78 GLU A O 1
ATOM 591 N N . LEU A 1 79 ? 36.226 -7.892 39.393 1.00 59.00 79 LEU A N 1
ATOM 592 C CA . LEU A 1 79 ? 37.440 -7.116 39.643 1.00 59.00 79 LEU A CA 1
ATOM 593 C C . LEU A 1 79 ? 37.271 -5.675 39.165 1.00 59.00 79 LEU A C 1
ATOM 595 O O . LEU A 1 79 ? 37.313 -5.350 37.979 1.00 59.00 79 LEU A O 1
ATOM 599 N N . ALA A 1 80 ? 37.078 -4.805 40.151 1.00 56.31 80 ALA A N 1
ATOM 600 C CA . ALA A 1 80 ? 37.079 -3.364 40.022 1.00 56.31 80 ALA A CA 1
ATOM 601 C C . ALA A 1 80 ? 38.388 -2.869 39.394 1.00 56.31 80 ALA A C 1
ATOM 603 O O . ALA A 1 80 ? 39.446 -2.996 40.001 1.00 56.31 80 ALA A O 1
ATOM 604 N N . HIS A 1 81 ? 38.307 -2.253 38.216 1.00 53.41 81 HIS A N 1
ATOM 605 C CA . HIS A 1 81 ? 39.274 -1.267 37.741 1.00 53.41 81 HIS A CA 1
ATOM 606 C C . HIS A 1 81 ? 38.490 -0.083 37.173 1.00 53.41 81 HIS A C 1
ATOM 608 O O . HIS A 1 81 ? 37.796 -0.184 36.162 1.00 53.41 81 HIS A O 1
ATOM 614 N N . ALA A 1 82 ? 38.569 1.037 37.886 1.00 55.53 82 ALA A N 1
ATOM 615 C CA . ALA A 1 82 ? 38.059 2.320 37.446 1.00 55.53 82 ALA A CA 1
ATOM 616 C C . ALA A 1 82 ? 38.938 2.829 36.297 1.00 55.53 82 ALA A C 1
ATOM 618 O O . ALA A 1 82 ? 40.024 3.349 36.539 1.00 55.53 82 ALA A O 1
ATOM 619 N N . ASP A 1 83 ? 38.460 2.686 35.063 1.00 50.22 83 ASP A N 1
ATOM 620 C CA . ASP A 1 83 ? 39.010 3.408 33.921 1.00 50.22 83 ASP A CA 1
ATOM 621 C C . ASP A 1 83 ? 37.942 4.351 33.361 1.00 50.22 83 ASP A C 1
ATOM 623 O O . ASP A 1 83 ? 36.967 3.952 32.716 1.00 50.22 83 ASP A O 1
ATOM 627 N N . ALA A 1 84 ? 38.109 5.629 33.691 1.00 53.75 84 ALA A N 1
ATOM 628 C CA . ALA A 1 84 ? 37.299 6.740 33.225 1.00 53.75 84 ALA A CA 1
ATOM 629 C C . ALA A 1 84 ? 37.640 7.045 31.760 1.00 53.75 84 ALA A C 1
ATOM 631 O O . ALA A 1 84 ? 38.177 8.100 31.423 1.00 53.75 84 ALA A O 1
ATOM 632 N N . THR A 1 85 ? 37.303 6.124 30.861 1.00 54.78 85 THR A N 1
ATOM 633 C CA . THR A 1 85 ? 37.319 6.396 29.428 1.00 54.78 85 THR A CA 1
ATOM 634 C C . THR A 1 85 ? 36.066 7.186 29.072 1.00 54.78 85 THR A C 1
ATOM 636 O O . THR A 1 85 ? 34.948 6.671 29.017 1.00 54.78 85 THR A O 1
ATOM 639 N N . LEU A 1 86 ? 36.268 8.489 28.862 1.00 61.09 86 LEU A N 1
ATOM 640 C CA . LEU A 1 86 ? 35.331 9.405 28.220 1.00 61.09 86 LEU A CA 1
ATOM 641 C C . LEU A 1 86 ? 34.718 8.721 26.987 1.00 61.09 86 LEU A C 1
ATOM 643 O O . LEU A 1 86 ? 35.323 8.676 25.915 1.00 61.09 86 LEU A O 1
ATOM 647 N N . ARG A 1 87 ? 33.495 8.198 27.130 1.00 58.97 87 ARG A N 1
ATOM 648 C CA . ARG A 1 87 ? 32.660 7.783 26.003 1.00 58.97 87 ARG A CA 1
ATOM 649 C C . ARG A 1 87 ? 32.306 9.037 25.215 1.00 58.97 87 ARG A C 1
ATOM 651 O O . ARG A 1 87 ? 31.296 9.688 25.478 1.00 58.97 87 ARG A O 1
ATOM 658 N N . GLN A 1 88 ? 33.160 9.403 24.265 1.00 59.44 88 GLN A N 1
ATOM 659 C CA . GLN A 1 88 ? 32.810 10.386 23.255 1.00 59.44 88 GLN A CA 1
ATOM 660 C C . GLN A 1 88 ? 31.615 9.826 22.486 1.00 59.44 88 GLN A C 1
ATOM 662 O O . GLN A 1 88 ? 31.715 8.821 21.783 1.00 59.44 88 GLN A O 1
ATOM 667 N N . LYS A 1 89 ? 30.455 10.451 22.706 1.00 71.00 89 LYS A N 1
ATOM 668 C CA . LYS A 1 89 ? 29.225 10.210 21.956 1.00 71.00 89 LYS A CA 1
ATOM 669 C C . LYS A 1 89 ? 29.592 10.263 20.467 1.00 71.00 89 LYS A C 1
ATOM 671 O O . LYS A 1 89 ? 30.078 11.313 20.041 1.00 71.00 89 LYS A O 1
ATOM 676 N N . PRO A 1 90 ? 29.418 9.172 19.698 1.00 63.25 90 PRO A N 1
ATOM 677 C CA . PRO A 1 90 ? 29.780 9.172 18.290 1.00 63.25 90 PRO A CA 1
ATOM 678 C C . PRO A 1 90 ? 29.072 10.350 17.609 1.00 63.25 90 PRO A C 1
ATOM 680 O O . PRO A 1 90 ? 27.883 10.571 17.882 1.00 63.25 90 PRO A O 1
ATOM 683 N N . PRO A 1 91 ? 29.789 11.152 16.800 1.00 65.56 91 PRO A N 1
ATOM 684 C CA . PRO A 1 91 ? 29.193 12.278 16.102 1.00 65.56 91 PRO A CA 1
ATOM 685 C C . PRO A 1 91 ? 28.012 11.742 15.301 1.00 65.56 91 PRO A C 1
ATOM 687 O O . PRO A 1 91 ? 28.164 10.795 14.529 1.00 65.56 91 PRO A O 1
ATOM 690 N N . ALA A 1 92 ? 26.824 12.291 15.563 1.00 65.75 92 ALA A N 1
ATOM 691 C CA . ALA A 1 92 ? 25.611 11.905 14.866 1.00 65.75 92 ALA A CA 1
ATOM 692 C C . ALA A 1 92 ? 25.889 12.017 13.366 1.00 65.75 92 ALA A C 1
ATOM 694 O O . ALA A 1 92 ? 26.147 13.116 12.870 1.00 65.75 92 ALA A O 1
ATOM 695 N N . ALA A 1 93 ? 25.916 10.874 12.675 1.00 56.19 93 ALA A N 1
ATOM 696 C CA . ALA A 1 93 ? 26.111 10.853 11.238 1.00 56.19 93 ALA A CA 1
ATOM 697 C C . ALA A 1 93 ? 25.067 11.796 10.619 1.00 56.19 93 ALA A C 1
ATOM 699 O O . ALA A 1 93 ? 23.897 11.725 11.017 1.00 56.19 93 ALA A O 1
ATOM 700 N N . PRO A 1 94 ? 25.468 12.711 9.719 1.00 55.25 94 PRO A N 1
ATOM 701 C CA . PRO A 1 94 ? 24.548 13.655 9.107 1.00 55.25 94 PRO A CA 1
ATOM 702 C C . PRO A 1 94 ? 23.434 12.865 8.423 1.00 55.25 94 PRO A C 1
ATOM 704 O O . PRO A 1 94 ? 23.655 12.196 7.414 1.00 55.25 94 PRO A O 1
ATOM 707 N N . GLN A 1 95 ? 22.239 12.900 9.014 1.00 52.44 95 GLN A N 1
ATOM 708 C CA . GLN A 1 95 ? 21.059 12.305 8.415 1.00 52.44 95 GLN A CA 1
ATOM 709 C C . GLN A 1 95 ? 20.699 13.175 7.218 1.00 52.44 95 GLN A C 1
ATOM 711 O O . GLN A 1 95 ? 20.115 14.247 7.360 1.00 52.44 95 GLN A O 1
ATOM 716 N N . MET A 1 96 ? 21.119 12.741 6.032 1.00 44.41 96 MET A N 1
ATOM 717 C CA . MET A 1 96 ? 20.654 13.327 4.787 1.00 44.41 96 MET A CA 1
ATOM 718 C C . MET A 1 96 ? 19.150 13.077 4.697 1.00 44.41 96 MET A C 1
ATOM 720 O O . MET A 1 96 ? 18.712 11.970 4.387 1.00 44.41 96 MET A O 1
ATOM 724 N N . ILE A 1 97 ? 18.355 14.103 4.990 1.00 54.62 97 ILE A N 1
ATOM 725 C CA . ILE A 1 97 ? 16.922 14.096 4.714 1.00 54.62 97 ILE A CA 1
ATOM 726 C C . ILE A 1 97 ? 16.785 14.215 3.194 1.00 54.62 97 ILE A C 1
ATOM 728 O O . ILE A 1 97 ? 16.731 15.311 2.642 1.00 54.62 97 ILE A O 1
ATOM 732 N N . VAL A 1 98 ? 16.809 13.079 2.500 1.00 57.75 98 VAL A N 1
ATOM 733 C CA . VAL A 1 98 ? 16.482 13.015 1.075 1.00 57.75 98 VAL A CA 1
ATOM 734 C C . VAL A 1 98 ? 14.967 13.137 0.974 1.00 57.75 98 VAL A C 1
ATOM 736 O O . VAL A 1 98 ? 14.239 12.169 1.188 1.00 57.75 98 VAL A O 1
ATOM 739 N N . THR A 1 99 ? 14.474 14.344 0.711 1.00 55.81 99 THR A N 1
ATOM 740 C CA . THR A 1 99 ? 13.056 14.561 0.420 1.00 55.81 99 THR A CA 1
ATOM 741 C C . THR A 1 99 ? 12.722 13.937 -0.941 1.00 55.81 99 THR A C 1
ATOM 743 O O . THR A 1 99 ? 13.353 14.286 -1.942 1.00 55.81 99 THR A O 1
ATOM 746 N N . PRO A 1 100 ? 11.762 12.997 -1.018 1.00 58.06 100 PRO A N 1
ATOM 747 C CA . PRO A 1 100 ? 11.392 12.376 -2.284 1.00 58.06 100 PRO A CA 1
ATOM 748 C C . PRO A 1 100 ? 10.731 13.397 -3.231 1.00 58.06 100 PRO A C 1
ATOM 750 O O . PRO A 1 100 ? 10.087 14.343 -2.764 1.00 58.06 100 PRO A O 1
ATOM 753 N N . PRO A 1 101 ? 10.843 13.216 -4.561 1.00 61.91 101 PRO A N 1
ATOM 754 C CA . PRO A 1 101 ? 10.176 14.068 -5.542 1.00 61.91 101 PRO A CA 1
ATOM 755 C C . PRO A 1 101 ? 8.649 14.126 -5.341 1.00 61.91 101 PRO A C 1
ATOM 757 O O . PRO A 1 101 ? 8.030 13.103 -5.034 1.00 61.91 101 PRO A O 1
ATOM 760 N N . PRO A 1 102 ? 8.008 15.287 -5.575 1.00 64.00 102 PRO A N 1
ATOM 761 C CA . PRO A 1 102 ? 6.591 15.502 -5.265 1.00 64.00 102 PRO A CA 1
ATOM 762 C C . PRO A 1 102 ? 5.619 14.653 -6.102 1.00 64.00 102 PRO A C 1
ATOM 764 O O . PRO A 1 102 ? 4.538 14.334 -5.630 1.00 64.00 102 PRO A O 1
ATOM 767 N N . ALA A 1 103 ? 5.980 14.248 -7.323 1.00 62.22 103 ALA A N 1
ATOM 768 C CA . ALA A 1 103 ? 5.105 13.412 -8.156 1.00 62.22 103 ALA A CA 1
ATOM 769 C C . ALA A 1 103 ? 4.992 11.968 -7.632 1.00 62.22 103 ALA A C 1
ATOM 771 O O . ALA A 1 103 ? 3.935 11.347 -7.701 1.00 62.22 103 ALA A O 1
ATOM 772 N N . VAL A 1 104 ? 6.075 11.434 -7.061 1.00 67.94 104 VAL A N 1
ATOM 773 C CA . VAL A 1 104 ? 6.086 10.070 -6.513 1.00 67.94 104 VAL A CA 1
ATOM 774 C C . VAL A 1 104 ? 5.341 10.001 -5.179 1.00 67.94 104 VAL A C 1
ATOM 776 O O . VAL A 1 104 ? 4.755 8.972 -4.843 1.00 67.94 104 VAL A O 1
ATOM 779 N N . SER A 1 105 ? 5.281 11.112 -4.443 1.00 78.62 105 SER A N 1
ATOM 780 C CA . SER A 1 105 ? 4.523 11.177 -3.196 1.00 78.62 105 SER A CA 1
ATOM 781 C C . SER A 1 105 ? 3.006 11.180 -3.409 1.00 78.62 105 SER A C 1
ATOM 783 O O . SER A 1 105 ? 2.289 10.718 -2.524 1.00 78.62 105 SER A O 1
ATOM 785 N N . GLU A 1 106 ? 2.493 11.610 -4.568 1.00 92.62 106 GLU A N 1
ATOM 786 C CA . GLU A 1 106 ? 1.046 11.648 -4.821 1.00 92.62 106 GLU A CA 1
ATOM 787 C C . GLU A 1 106 ? 0.429 10.246 -4.929 1.00 92.62 106 GLU A C 1
ATOM 789 O O . GLU A 1 106 ? -0.576 9.970 -4.273 1.00 92.62 106 GLU A O 1
ATOM 794 N N . GLY A 1 107 ? 1.064 9.328 -5.665 1.00 95.12 107 GLY A N 1
ATOM 795 C CA . GLY A 1 107 ? 0.599 7.940 -5.769 1.00 95.12 107 GLY A CA 1
ATOM 796 C C . GLY A 1 107 ? 0.628 7.210 -4.422 1.00 95.12 107 GLY A C 1
ATOM 797 O O . GLY A 1 107 ? -0.353 6.579 -4.026 1.00 95.12 107 GLY A O 1
ATOM 798 N N . PHE A 1 108 ? 1.711 7.369 -3.653 1.00 96.38 108 PHE A N 1
ATOM 799 C CA . PHE A 1 108 ? 1.803 6.816 -2.296 1.00 96.38 108 PHE A CA 1
ATOM 800 C C . PHE A 1 108 ? 0.748 7.405 -1.355 1.00 96.38 108 PHE A C 1
ATOM 802 O O . PHE A 1 108 ? 0.123 6.668 -0.588 1.00 96.38 108 PHE A O 1
ATOM 809 N N . ARG A 1 109 ? 0.498 8.717 -1.442 1.00 96.62 109 ARG A N 1
ATOM 810 C CA . ARG A 1 109 ? -0.553 9.393 -0.678 1.00 96.62 109 ARG A CA 1
ATOM 811 C C . ARG A 1 109 ? -1.939 8.877 -1.043 1.00 96.62 109 ARG A C 1
ATOM 813 O O . ARG A 1 109 ? -2.749 8.703 -0.141 1.00 96.62 109 ARG A O 1
ATOM 820 N N . ALA A 1 110 ? -2.223 8.645 -2.323 1.00 97.56 110 ALA A N 1
ATOM 821 C CA . ALA A 1 110 ? -3.515 8.131 -2.770 1.00 97.56 110 ALA A CA 1
ATOM 822 C C . ALA A 1 110 ? -3.810 6.749 -2.164 1.00 97.56 110 ALA A C 1
ATOM 824 O O . ALA A 1 110 ? -4.897 6.529 -1.632 1.00 97.56 110 ALA A O 1
ATOM 825 N N . VAL A 1 111 ? -2.816 5.854 -2.144 1.00 98.25 111 VAL A N 1
ATOM 826 C CA . VAL A 1 111 ? -2.941 4.532 -1.505 1.00 98.25 111 VAL A CA 1
ATOM 827 C C . VAL A 1 111 ? -3.122 4.654 0.014 1.00 98.25 111 VAL A C 1
ATOM 829 O O . VAL A 1 111 ? -3.991 3.998 0.588 1.00 98.25 111 VAL A O 1
ATOM 832 N N . ALA A 1 112 ? -2.366 5.534 0.679 1.00 98.25 112 ALA A N 1
ATOM 833 C CA . ALA A 1 112 ? -2.547 5.800 2.109 1.00 98.25 112 ALA A CA 1
ATOM 834 C C . ALA A 1 112 ? -3.941 6.380 2.427 1.00 98.25 112 ALA A C 1
ATOM 836 O O . ALA A 1 112 ? -4.568 6.000 3.417 1.00 98.25 112 ALA A O 1
ATOM 837 N N . LEU A 1 113 ? -4.456 7.259 1.561 1.00 98.25 113 LEU A N 1
ATOM 838 C CA . LEU A 1 113 ? -5.777 7.869 1.695 1.00 98.25 113 LEU A CA 1
ATOM 839 C C . LEU A 1 113 ? -6.905 6.841 1.543 1.00 98.25 113 LEU A C 1
ATOM 841 O O . LEU A 1 113 ? -7.941 6.986 2.191 1.00 98.25 113 LEU A O 1
ATOM 845 N N . ALA A 1 114 ? -6.713 5.793 0.739 1.00 98.62 114 ALA A N 1
ATOM 846 C CA . ALA A 1 114 ? -7.667 4.692 0.642 1.00 98.62 114 ALA A CA 1
ATOM 847 C C . ALA A 1 114 ? -7.784 3.930 1.972 1.00 98.62 114 ALA A C 1
ATOM 849 O O . ALA A 1 114 ? -8.894 3.735 2.467 1.00 98.62 114 ALA A O 1
ATOM 850 N N . ALA A 1 115 ? -6.653 3.597 2.607 1.00 98.44 115 ALA A N 1
ATOM 851 C CA . ALA A 1 115 ? -6.641 2.998 3.944 1.00 98.44 115 ALA A CA 1
ATOM 852 C C . ALA A 1 115 ? -7.313 3.910 4.984 1.00 98.44 115 ALA A C 1
ATOM 854 O O . ALA A 1 115 ? -8.159 3.463 5.758 1.00 98.44 115 ALA A O 1
ATOM 855 N N . PHE A 1 116 ? -6.968 5.202 4.973 1.00 98.50 116 PHE A N 1
ATOM 856 C CA . PHE A 1 116 ? -7.577 6.213 5.837 1.00 98.50 116 PHE A CA 1
ATOM 857 C C . PHE A 1 116 ? -9.099 6.265 5.668 1.00 98.50 116 PHE A C 1
ATOM 859 O O . PHE A 1 116 ? -9.827 6.204 6.653 1.00 98.50 116 PHE A O 1
ATOM 866 N N . SER A 1 117 ? -9.582 6.345 4.427 1.00 98.38 117 SER A N 1
ATOM 867 C CA . SER A 1 117 ? -11.011 6.474 4.124 1.00 98.38 117 SER A CA 1
ATOM 868 C C . SER A 1 117 ? -11.792 5.237 4.561 1.00 98.38 117 SER A C 1
ATOM 870 O O . SER A 1 117 ? -12.889 5.361 5.101 1.00 98.38 117 SER A O 1
ATOM 872 N N . ALA A 1 118 ? -11.203 4.052 4.390 1.00 98.19 118 ALA A N 1
ATOM 873 C CA . ALA A 1 118 ? -11.788 2.802 4.850 1.00 98.19 118 ALA A CA 1
ATOM 874 C C . ALA A 1 118 ? -11.928 2.764 6.382 1.00 98.19 118 ALA A C 1
ATOM 876 O O . ALA A 1 118 ? -12.981 2.397 6.907 1.00 98.19 118 ALA A O 1
ATOM 877 N N . LEU A 1 119 ? -10.892 3.201 7.106 1.00 98.06 119 LEU A N 1
ATOM 878 C CA . LEU A 1 119 ? -10.861 3.187 8.570 1.00 98.06 119 LEU A CA 1
ATOM 879 C C . LEU A 1 119 ? -11.668 4.315 9.225 1.00 98.06 119 LEU A C 1
ATOM 881 O O . LEU A 1 119 ? -12.206 4.121 10.316 1.00 98.06 119 LEU A O 1
ATOM 885 N N . ALA A 1 120 ? -11.828 5.452 8.546 1.00 97.88 120 ALA A N 1
ATOM 886 C CA . ALA A 1 120 ? -12.585 6.605 9.036 1.00 97.88 120 ALA A CA 1
ATOM 887 C C . ALA A 1 120 ? -14.063 6.290 9.334 1.00 97.88 120 ALA A C 1
ATOM 889 O O . ALA A 1 120 ? -14.711 7.023 10.079 1.00 97.88 120 ALA A O 1
ATOM 890 N N . THR A 1 121 ? -14.593 5.188 8.797 1.00 96.75 121 THR A N 1
ATOM 891 C CA . THR A 1 121 ? -15.953 4.710 9.088 1.00 96.75 121 THR A CA 1
ATOM 892 C C . THR A 1 121 ? -16.099 4.072 10.477 1.00 96.75 121 THR A C 1
ATOM 894 O O . THR A 1 121 ? -17.218 3.958 10.974 1.00 96.75 121 THR A O 1
ATOM 897 N N . TYR A 1 122 ? -14.990 3.703 11.131 1.00 95.88 122 TYR A N 1
ATOM 898 C CA . TYR A 1 122 ? -14.981 2.968 12.403 1.00 95.88 122 TYR A CA 1
ATOM 899 C C . TYR A 1 122 ? -14.574 3.812 13.616 1.00 95.88 122 TYR A C 1
ATOM 901 O O . TYR A 1 122 ? -14.853 3.425 14.751 1.00 95.88 122 TYR A O 1
ATOM 909 N N . GLY A 1 123 ? -13.924 4.957 13.408 1.00 96.19 123 GLY A N 1
ATOM 910 C CA . GLY A 1 123 ? -13.510 5.834 14.499 1.00 96.19 123 GLY A CA 1
ATOM 911 C C . GLY A 1 123 ? -12.647 7.012 14.049 1.00 96.19 123 GLY A C 1
ATOM 912 O O . GLY A 1 123 ? -12.312 7.124 12.863 1.00 96.19 123 GLY A O 1
ATOM 913 N N . PRO A 1 124 ? -12.266 7.899 14.990 1.00 97.81 124 PRO A N 1
ATOM 914 C CA . PRO A 1 124 ? -11.344 8.993 14.716 1.00 97.81 124 PRO A CA 1
ATOM 915 C C . PRO A 1 124 ? -10.058 8.448 14.098 1.00 97.81 124 PRO A C 1
ATOM 917 O O . PRO A 1 124 ? -9.316 7.701 14.736 1.00 97.81 124 PRO A O 1
ATOM 920 N N . THR A 1 125 ? -9.819 8.806 12.843 1.00 98.12 125 THR A N 1
ATOM 921 C CA . THR A 1 125 ? -8.670 8.336 12.075 1.00 98.12 125 THR A CA 1
ATOM 922 C C . THR A 1 125 ? -7.800 9.528 11.720 1.00 98.12 125 THR A C 1
ATOM 924 O O . THR A 1 125 ? -8.304 10.595 11.372 1.00 98.12 125 THR A O 1
ATOM 927 N N . GLU A 1 126 ? -6.492 9.353 11.822 1.00 98.06 126 GLU A N 1
ATOM 928 C CA . GLU A 1 126 ? -5.484 10.348 11.486 1.00 98.06 126 GLU A CA 1
ATOM 929 C C . GLU A 1 126 ? -4.529 9.759 10.449 1.00 98.06 126 GLU A C 1
ATOM 931 O O . GLU A 1 126 ? -4.167 8.585 10.523 1.00 98.06 126 GLU A O 1
ATOM 936 N N . MET A 1 127 ? -4.131 10.565 9.468 1.00 97.81 127 MET A N 1
ATOM 937 C CA . MET A 1 127 ? -3.093 10.211 8.505 1.00 97.81 127 MET A CA 1
ATOM 938 C C . MET A 1 127 ? -2.011 11.280 8.547 1.00 97.81 127 MET A C 1
ATOM 940 O O . MET A 1 127 ? -2.303 12.458 8.341 1.00 97.81 127 MET A O 1
ATOM 944 N N . GLN A 1 128 ? -0.765 10.867 8.751 1.00 96.19 128 GLN A N 1
ATOM 945 C CA . GLN A 1 128 ? 0.380 11.769 8.795 1.00 96.19 128 GLN A CA 1
ATOM 946 C C . GLN A 1 128 ? 1.555 11.256 7.950 1.00 96.19 128 GLN A C 1
ATOM 948 O O . GLN A 1 128 ? 1.742 10.042 7.813 1.00 96.19 128 GLN A O 1
ATOM 953 N N . PRO A 1 129 ? 2.368 12.157 7.373 1.00 94.81 129 PRO A N 1
ATOM 954 C CA . PRO A 1 129 ? 3.658 11.789 6.803 1.00 94.81 129 PRO A CA 1
ATOM 955 C C . PRO A 1 129 ? 4.605 11.246 7.882 1.00 94.81 129 PRO A C 1
ATOM 957 O O . PRO A 1 129 ? 4.579 11.680 9.030 1.00 94.81 129 PRO A O 1
ATOM 960 N N . SER A 1 130 ? 5.483 10.326 7.499 1.00 91.56 130 SER A N 1
ATOM 961 C CA . SER A 1 130 ? 6.567 9.795 8.330 1.00 91.56 130 SER A CA 1
ATOM 962 C C . SER A 1 130 ? 7.893 9.867 7.571 1.00 91.56 130 SER A C 1
ATOM 964 O O . SER A 1 130 ? 7.912 10.116 6.366 1.00 91.56 130 SER A O 1
ATOM 966 N N . CYS A 1 131 ? 9.013 9.615 8.250 1.00 84.69 131 CYS A N 1
ATOM 967 C CA . CYS A 1 131 ? 10.342 9.631 7.627 1.00 84.69 131 CYS A CA 1
ATOM 968 C C . CYS A 1 131 ? 10.509 8.626 6.475 1.00 84.69 131 CYS A C 1
ATOM 970 O O . CYS A 1 131 ? 11.367 8.830 5.622 1.00 84.69 131 CYS A O 1
ATOM 972 N N . TYR A 1 132 ? 9.685 7.577 6.430 1.00 89.31 132 TYR A N 1
ATOM 973 C CA . TYR A 1 132 ? 9.758 6.541 5.402 1.00 89.31 132 TYR A CA 1
ATOM 974 C C . TYR A 1 132 ? 8.502 6.453 4.531 1.00 89.31 132 TYR A C 1
ATOM 976 O O . TYR A 1 132 ? 8.444 5.575 3.684 1.00 89.31 132 TYR A O 1
ATOM 984 N N . GLY A 1 133 ? 7.500 7.322 4.699 1.00 94.88 133 GLY A N 1
ATOM 985 C CA . GLY A 1 133 ? 6.250 7.246 3.934 1.00 94.88 133 GLY A CA 1
ATOM 986 C C . GLY A 1 133 ? 5.055 7.811 4.692 1.00 94.88 133 GLY A C 1
ATOM 987 O O . GLY A 1 133 ? 5.082 8.969 5.099 1.00 94.88 133 GLY A O 1
ATOM 988 N N . TYR A 1 134 ? 4.019 7.005 4.920 1.00 97.31 134 TYR A N 1
ATOM 989 C CA . TYR A 1 134 ? 2.770 7.435 5.559 1.00 97.31 134 TYR A CA 1
ATOM 990 C C . TYR A 1 134 ? 2.419 6.571 6.766 1.00 97.31 134 TYR A C 1
ATOM 992 O O . TYR A 1 134 ? 2.729 5.381 6.823 1.00 97.31 134 TYR A O 1
ATOM 1000 N N . GLN A 1 135 ? 1.736 7.180 7.727 1.00 97.75 135 GLN A N 1
ATOM 1001 C CA . GLN A 1 135 ? 1.171 6.496 8.876 1.00 97.75 135 GLN A CA 1
ATOM 1002 C C . GLN A 1 135 ? -0.314 6.831 8.988 1.00 97.75 135 GLN A C 1
ATOM 1004 O O . GLN A 1 135 ? -0.685 8.002 8.973 1.00 97.75 135 GLN A O 1
ATOM 1009 N N . VAL A 1 136 ? -1.144 5.800 9.108 1.00 98.44 136 VAL A N 1
ATOM 1010 C CA . VAL A 1 136 ? -2.584 5.891 9.346 1.00 98.44 136 VAL A CA 1
ATOM 1011 C C . VAL A 1 136 ? -2.869 5.288 10.715 1.00 98.44 136 VAL A C 1
ATOM 1013 O O . VAL A 1 136 ? -2.515 4.138 10.976 1.00 98.44 136 VAL A O 1
ATOM 1016 N N . VAL A 1 137 ? -3.493 6.059 11.598 1.00 98.31 137 VAL A N 1
ATOM 1017 C CA . VAL A 1 137 ? -3.852 5.631 12.952 1.00 98.31 137 VAL A CA 1
ATOM 1018 C C . VAL A 1 137 ? -5.355 5.747 13.117 1.00 98.31 137 VAL A C 1
ATOM 1020 O O . VAL A 1 137 ? -5.894 6.848 13.046 1.00 98.31 137 VAL A O 1
ATOM 1023 N N . VAL A 1 138 ? -6.031 4.629 13.365 1.00 98.31 138 VAL A N 1
ATOM 1024 C CA . VAL A 1 138 ? -7.437 4.616 13.780 1.00 98.31 138 VAL A CA 1
ATOM 1025 C C . VAL A 1 138 ? -7.509 4.478 15.295 1.00 98.31 138 VAL A C 1
ATOM 1027 O O . VAL A 1 138 ? -6.914 3.573 15.880 1.00 98.31 138 VAL A O 1
ATOM 1030 N N . LYS A 1 139 ? -8.223 5.388 15.951 1.00 98.00 139 LYS A N 1
ATOM 1031 C CA . LYS A 1 139 ? -8.485 5.320 17.386 1.00 98.00 139 LYS A CA 1
ATOM 1032 C C . LYS A 1 139 ? -9.795 4.570 17.604 1.00 98.00 139 LYS A C 1
ATOM 1034 O O . LYS A 1 139 ? -10.844 4.997 17.126 1.00 98.00 139 LYS A O 1
ATOM 1039 N N . LEU A 1 140 ? -9.732 3.456 18.322 1.00 97.38 140 LEU A N 1
ATOM 1040 C CA . LEU A 1 140 ? -10.863 2.573 18.591 1.00 97.38 140 LEU A CA 1
ATOM 1041 C C . LEU A 1 140 ? -11.200 2.574 20.088 1.00 97.38 140 LEU A C 1
ATOM 1043 O O . LEU A 1 140 ? -10.286 2.535 20.914 1.00 97.38 140 LEU A O 1
ATOM 1047 N N . PRO A 1 141 ? -12.488 2.556 20.468 1.00 97.12 141 PRO A N 1
ATOM 1048 C CA . PRO A 1 141 ? -12.883 2.268 21.842 1.00 97.12 141 PRO A CA 1
ATOM 1049 C C . PRO A 1 141 ? -12.331 0.917 22.296 1.00 97.12 141 PRO A C 1
ATOM 1051 O O . PRO A 1 141 ? -12.241 -0.023 21.501 1.00 97.12 141 PRO A O 1
ATOM 1054 N N . ARG A 1 142 ? -12.035 0.779 23.593 1.00 96.88 142 ARG A N 1
ATOM 1055 C CA . ARG A 1 142 ? -11.526 -0.479 24.163 1.00 96.88 142 ARG A CA 1
ATOM 1056 C C . ARG A 1 142 ? -12.423 -1.683 23.852 1.00 96.88 142 ARG A C 1
ATOM 1058 O O . ARG A 1 142 ? -11.891 -2.756 23.598 1.00 96.88 142 ARG A O 1
ATOM 1065 N N . GLN A 1 143 ? -13.750 -1.504 23.809 1.00 96.31 143 GLN A N 1
ATOM 1066 C CA . GLN A 1 143 ? -14.682 -2.592 23.468 1.00 96.31 143 GLN A CA 1
ATOM 1067 C C . GLN A 1 143 ? -14.565 -3.037 22.000 1.00 96.31 143 GLN A C 1
ATOM 1069 O O . GLN A 1 143 ? -14.746 -4.209 21.693 1.00 96.31 143 GLN A O 1
ATOM 1074 N N . SER A 1 144 ? -14.226 -2.121 21.091 1.00 96.25 144 SER A N 1
ATOM 1075 C CA . SER A 1 144 ? -14.087 -2.408 19.657 1.00 96.25 144 SER A CA 1
ATOM 1076 C C . SER A 1 144 ? -12.692 -2.910 19.280 1.00 96.25 144 SER A C 1
ATOM 1078 O O . SER A 1 144 ? -12.479 -3.340 18.148 1.00 96.25 144 SER A O 1
ATOM 1080 N N . PHE A 1 145 ? -11.726 -2.866 20.202 1.00 95.31 145 PHE A N 1
ATOM 1081 C CA . PHE A 1 145 ? -10.349 -3.282 19.931 1.00 95.31 145 PHE A CA 1
ATOM 1082 C C . PHE A 1 145 ? -10.216 -4.794 19.680 1.00 95.31 145 PHE A C 1
ATOM 1084 O O . PHE A 1 145 ? -9.281 -5.234 19.010 1.00 95.31 145 PHE A O 1
ATOM 1091 N N . GLU A 1 146 ? -11.167 -5.599 20.158 1.00 94.81 146 GLU A N 1
ATOM 1092 C CA . GLU A 1 146 ? -11.254 -7.028 19.828 1.00 94.81 146 GLU A CA 1
ATOM 1093 C C . GLU A 1 146 ? -11.567 -7.248 18.339 1.00 94.81 146 GLU A C 1
ATOM 1095 O O . GLU A 1 146 ? -11.017 -8.152 17.714 1.00 94.81 146 GLU A O 1
ATOM 1100 N N . ALA A 1 147 ? -12.348 -6.351 17.728 1.00 95.81 147 ALA A N 1
ATOM 1101 C CA . ALA A 1 147 ? -12.669 -6.377 16.302 1.00 95.81 147 ALA A CA 1
ATOM 1102 C C . ALA A 1 147 ? -11.546 -5.811 15.403 1.00 95.81 147 ALA A C 1
ATOM 1104 O O . ALA A 1 147 ? -11.730 -5.707 14.187 1.00 95.81 147 ALA A O 1
ATOM 1105 N N . ARG A 1 148 ? -10.365 -5.478 15.960 1.00 96.56 148 ARG A N 1
ATOM 1106 C CA . ARG A 1 148 ? -9.258 -4.841 15.216 1.00 96.56 148 ARG A CA 1
ATOM 1107 C C . ARG A 1 148 ? -8.849 -5.604 13.960 1.00 96.56 148 ARG A C 1
ATOM 1109 O O . ARG A 1 148 ? -8.585 -4.982 12.938 1.00 96.56 148 ARG A O 1
ATOM 1116 N N . ALA A 1 149 ? -8.833 -6.936 14.017 1.00 97.19 149 ALA A N 1
ATOM 1117 C CA . ALA A 1 149 ? -8.437 -7.767 12.884 1.00 97.19 149 ALA A CA 1
ATOM 1118 C C . ALA A 1 149 ? -9.362 -7.547 11.673 1.00 97.19 149 ALA A C 1
ATOM 1120 O O . ALA A 1 149 ? -8.892 -7.472 10.541 1.00 97.19 149 ALA A O 1
ATOM 1121 N N . GLY A 1 150 ? -10.665 -7.357 11.914 1.00 97.44 150 GLY A N 1
ATOM 1122 C CA . GLY A 1 150 ? -11.636 -7.050 10.866 1.00 97.44 150 GLY A CA 1
ATOM 1123 C C . GLY A 1 150 ? -11.361 -5.705 10.193 1.00 97.44 150 GLY A C 1
ATOM 1124 O O . GLY A 1 150 ? -11.340 -5.630 8.968 1.00 97.44 150 GLY A O 1
ATOM 1125 N N . PHE A 1 151 ? -11.084 -4.659 10.976 1.00 96.31 151 PHE A N 1
ATOM 1126 C CA . PHE A 1 151 ? -10.788 -3.326 10.436 1.00 96.31 151 PHE A CA 1
ATOM 1127 C C . PHE A 1 151 ? -9.469 -3.293 9.661 1.00 96.31 151 PHE A C 1
ATOM 1129 O O . PHE A 1 151 ? -9.397 -2.698 8.586 1.00 96.31 151 PHE A O 1
ATOM 1136 N N . LEU A 1 152 ? -8.436 -3.969 10.174 1.00 97.75 152 LEU A N 1
ATOM 1137 C CA . LEU A 1 152 ? -7.143 -4.065 9.499 1.00 97.75 152 LEU A CA 1
ATOM 1138 C C . LEU A 1 152 ? -7.258 -4.808 8.167 1.00 97.75 152 LEU A C 1
ATOM 1140 O O . LEU A 1 152 ? -6.681 -4.351 7.185 1.00 97.75 152 LEU A O 1
ATOM 1144 N N . ARG A 1 153 ? -8.060 -5.878 8.097 1.00 98.31 153 ARG A N 1
ATOM 1145 C CA . ARG A 1 153 ? -8.338 -6.581 6.836 1.00 98.31 153 ARG A CA 1
ATOM 1146 C C . ARG A 1 153 ? -8.986 -5.664 5.796 1.00 98.31 153 ARG A C 1
ATOM 1148 O O . ARG A 1 153 ? -8.549 -5.631 4.653 1.00 98.31 153 ARG A O 1
ATOM 1155 N N . ILE A 1 154 ? -9.974 -4.865 6.198 1.00 98.38 154 ILE A N 1
ATOM 1156 C CA . ILE A 1 154 ? -10.634 -3.902 5.299 1.00 98.38 154 ILE A CA 1
ATOM 1157 C C . ILE A 1 154 ? -9.640 -2.844 4.797 1.00 98.38 154 ILE A C 1
ATOM 1159 O O . ILE A 1 154 ? -9.659 -2.469 3.622 1.00 98.38 154 ILE A O 1
ATOM 1163 N N . ALA A 1 155 ? -8.734 -2.380 5.661 1.00 98.50 155 ALA A N 1
ATOM 1164 C CA . ALA A 1 155 ? -7.674 -1.463 5.258 1.00 98.50 155 ALA A CA 1
ATOM 1165 C C . ALA A 1 155 ? -6.685 -2.115 4.274 1.00 98.50 155 ALA A C 1
ATOM 1167 O O . ALA A 1 155 ? -6.319 -1.477 3.290 1.00 98.50 155 ALA A O 1
ATOM 1168 N N . GLN A 1 156 ? -6.287 -3.374 4.489 1.00 98.62 156 GLN A N 1
ATOM 1169 C CA . GLN A 1 156 ? -5.436 -4.133 3.561 1.00 98.62 156 GLN A CA 1
ATOM 1170 C C . GLN A 1 156 ? -6.083 -4.274 2.176 1.00 98.62 156 GLN A C 1
ATOM 1172 O O . GLN A 1 156 ? -5.442 -3.975 1.168 1.00 98.62 156 GLN A O 1
ATOM 1177 N N . GLU A 1 157 ? -7.360 -4.667 2.124 1.00 98.50 157 GLU A N 1
ATOM 1178 C CA . GLU A 1 157 ? -8.138 -4.778 0.881 1.00 98.50 157 GLU A CA 1
ATOM 1179 C C . GLU A 1 157 ? -8.199 -3.430 0.145 1.00 98.50 157 GLU A C 1
ATOM 1181 O O . GLU A 1 157 ? -7.922 -3.358 -1.052 1.00 98.50 157 GLU A O 1
ATOM 1186 N N . SER A 1 158 ? -8.453 -2.342 0.877 1.00 98.62 158 SER A N 1
ATOM 1187 C CA . SER A 1 158 ? -8.510 -0.985 0.316 1.00 98.62 158 SER A CA 1
ATOM 1188 C C . SER A 1 158 ? -7.157 -0.513 -0.230 1.00 98.62 158 SER A C 1
ATOM 1190 O O . SER A 1 158 ? -7.103 0.152 -1.263 1.00 98.62 158 SER A O 1
ATOM 1192 N N . VAL A 1 159 ? -6.054 -0.868 0.437 1.00 98.69 159 VAL A N 1
ATOM 1193 C CA . VAL A 1 159 ? -4.685 -0.573 -0.018 1.00 98.69 159 VAL A CA 1
ATOM 1194 C C . VAL A 1 159 ? -4.366 -1.311 -1.317 1.00 98.69 159 VAL A C 1
ATOM 1196 O O . VAL A 1 159 ? -3.856 -0.691 -2.250 1.00 98.69 159 VAL A O 1
ATOM 1199 N N . LEU A 1 160 ? -4.685 -2.608 -1.401 1.00 98.56 160 LEU A N 1
ATOM 1200 C CA . LEU A 1 160 ? -4.473 -3.398 -2.618 1.00 98.56 160 LEU A CA 1
ATOM 1201 C C . LEU A 1 160 ? -5.315 -2.869 -3.779 1.00 98.56 160 LEU A C 1
ATOM 1203 O O . LEU A 1 160 ? -4.776 -2.647 -4.859 1.00 98.56 160 LEU A O 1
ATOM 1207 N N . GLN A 1 161 ? -6.597 -2.588 -3.541 1.00 98.56 161 GLN A N 1
ATOM 1208 C CA . GLN A 1 161 ? -7.497 -2.045 -4.558 1.00 98.56 161 GLN A CA 1
ATOM 1209 C C . GLN A 1 161 ? -7.028 -0.672 -5.065 1.00 98.56 161 GLN A C 1
ATOM 1211 O O . GLN A 1 161 ? -7.075 -0.389 -6.261 1.00 98.56 161 GLN A O 1
ATOM 1216 N N . ALA A 1 162 ? -6.559 0.204 -4.174 1.00 98.38 162 ALA A N 1
ATOM 1217 C CA . ALA A 1 162 ? -6.040 1.511 -4.570 1.00 98.38 162 ALA A CA 1
ATOM 1218 C C . ALA A 1 162 ? -4.740 1.407 -5.380 1.00 98.38 162 ALA A C 1
ATOM 1220 O O . ALA A 1 162 ? -4.547 2.179 -6.318 1.00 98.38 162 ALA A O 1
ATOM 1221 N N . ALA A 1 163 ? -3.865 0.457 -5.040 1.00 98.00 163 ALA A N 1
ATOM 1222 C CA . ALA A 1 163 ? -2.655 0.189 -5.809 1.00 98.00 163 ALA A CA 1
ATOM 1223 C C . ALA A 1 163 ? -2.972 -0.414 -7.187 1.00 98.00 163 ALA A C 1
ATOM 1225 O O . ALA A 1 163 ? -2.380 -0.000 -8.174 1.00 98.00 163 ALA A O 1
ATOM 1226 N N . GLU A 1 164 ? -3.945 -1.323 -7.282 1.00 97.50 164 GLU A N 1
ATOM 1227 C CA . GLU A 1 164 ? -4.410 -1.887 -8.558 1.00 97.50 164 GLU A CA 1
ATOM 1228 C C . GLU A 1 164 ? -4.975 -0.814 -9.502 1.00 97.50 164 GLU A C 1
ATOM 1230 O O . GLU A 1 164 ? -4.725 -0.844 -10.704 1.00 97.50 164 GLU A O 1
ATOM 1235 N N . ASN A 1 165 ? -5.681 0.177 -8.952 1.00 97.50 165 ASN A N 1
ATOM 1236 C CA . ASN A 1 165 ? -6.201 1.317 -9.712 1.00 97.50 165 ASN A CA 1
ATOM 1237 C C . ASN A 1 165 ? -5.133 2.375 -10.047 1.00 97.50 165 ASN A C 1
ATOM 1239 O O . ASN A 1 165 ? -5.424 3.345 -10.752 1.00 97.50 165 ASN A O 1
ATOM 1243 N N . SER A 1 166 ? -3.912 2.232 -9.531 1.00 96.69 166 SER A N 1
ATOM 1244 C CA . SER A 1 166 ? -2.801 3.124 -9.844 1.00 96.69 166 SER A CA 1
ATOM 1245 C C . SER A 1 166 ? -2.056 2.643 -11.085 1.00 96.69 166 SER A C 1
ATOM 1247 O O . SER A 1 166 ? -1.787 1.459 -11.254 1.00 96.69 166 SER A O 1
ATOM 1249 N N . SER A 1 167 ? -1.637 3.571 -11.944 1.00 94.75 167 SER A N 1
ATOM 1250 C CA . SER A 1 167 ? -0.802 3.239 -13.104 1.00 94.75 167 SER A CA 1
ATOM 1251 C C . SER A 1 167 ? 0.659 2.948 -12.738 1.00 94.75 167 SER A C 1
ATOM 1253 O O . SER A 1 167 ? 1.352 2.246 -13.476 1.00 94.75 167 SER A O 1
ATOM 1255 N N . ALA A 1 168 ? 1.140 3.490 -11.614 1.00 95.56 168 ALA A N 1
ATOM 1256 C CA . ALA A 1 168 ? 2.568 3.527 -11.299 1.00 95.56 168 ALA A CA 1
ATOM 1257 C C . ALA A 1 168 ? 2.914 3.197 -9.840 1.00 95.56 168 ALA A C 1
ATOM 1259 O O . ALA A 1 168 ? 4.097 3.119 -9.508 1.00 95.56 168 ALA A O 1
ATOM 1260 N N . THR A 1 169 ? 1.932 3.030 -8.951 1.00 97.25 169 THR A N 1
ATOM 1261 C CA . THR A 1 169 ? 2.160 2.692 -7.539 1.00 97.25 169 THR A CA 1
ATOM 1262 C C . THR A 1 169 ? 1.697 1.275 -7.247 1.00 97.25 169 THR A C 1
ATOM 1264 O O . THR A 1 169 ? 0.534 0.950 -7.432 1.00 97.25 169 THR A O 1
ATOM 1267 N N . TYR A 1 170 ? 2.596 0.455 -6.709 1.00 98.12 170 TYR A N 1
ATOM 1268 C CA . TYR A 1 170 ? 2.341 -0.954 -6.418 1.00 98.12 170 TYR A CA 1
ATOM 1269 C C . TYR A 1 170 ? 2.636 -1.263 -4.951 1.00 98.12 170 TYR A C 1
ATOM 1271 O O . TYR A 1 170 ? 3.544 -0.674 -4.356 1.00 98.12 170 TYR A O 1
ATOM 1279 N N . VAL A 1 171 ? 1.915 -2.233 -4.384 1.00 98.50 171 VAL A N 1
ATOM 1280 C CA . VAL A 1 171 ? 2.306 -2.879 -3.124 1.00 98.50 171 VAL A CA 1
ATOM 1281 C C . VAL A 1 171 ? 3.324 -3.964 -3.454 1.00 98.50 171 VAL A C 1
ATOM 1283 O O . VAL A 1 171 ? 3.043 -4.871 -4.238 1.00 98.50 171 VAL A O 1
ATOM 1286 N N . LEU A 1 172 ? 4.522 -3.861 -2.889 1.00 98.31 172 LEU A N 1
ATOM 1287 C CA . LEU A 1 172 ? 5.580 -4.830 -3.130 1.00 98.31 172 LEU A CA 1
ATOM 1288 C C . LEU A 1 172 ? 5.203 -6.187 -2.518 1.00 98.31 172 LEU A C 1
ATOM 1290 O O . LEU A 1 172 ? 4.807 -6.256 -1.357 1.00 98.31 172 LEU A O 1
ATOM 1294 N N . GLY A 1 173 ? 5.352 -7.267 -3.282 1.00 98.19 173 GLY A N 1
ATOM 1295 C CA . GLY A 1 173 ? 5.041 -8.614 -2.809 1.00 98.19 173 GLY A CA 1
ATOM 1296 C C . GLY A 1 173 ? 3.547 -8.945 -2.797 1.00 98.19 173 GLY A C 1
ATOM 1297 O O . GLY A 1 173 ? 3.139 -9.811 -2.028 1.00 98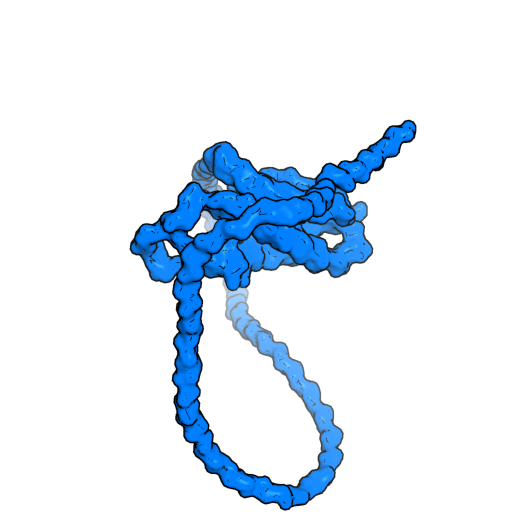.19 173 GLY A O 1
ATOM 1298 N N . TYR A 1 174 ? 2.720 -8.286 -3.620 1.00 98.25 174 TYR A N 1
ATOM 1299 C CA . TYR A 1 174 ? 1.254 -8.439 -3.596 1.00 98.25 174 TYR A CA 1
ATOM 1300 C C . TYR A 1 174 ? 0.719 -9.853 -3.885 1.00 98.25 174 TYR A C 1
ATOM 1302 O O . TYR A 1 174 ? -0.455 -10.108 -3.629 1.00 98.25 174 TYR A O 1
ATOM 1310 N N . ARG A 1 175 ? 1.547 -10.783 -4.384 1.00 97.62 175 ARG A N 1
ATOM 1311 C CA . ARG A 1 175 ? 1.205 -12.212 -4.542 1.00 97.62 175 ARG A CA 1
ATOM 1312 C C . ARG A 1 175 ? 1.847 -13.133 -3.499 1.00 97.62 175 ARG A C 1
ATOM 1314 O O . ARG A 1 175 ? 1.595 -14.333 -3.527 1.00 97.62 175 ARG A O 1
ATOM 1321 N N . ALA A 1 176 ? 2.672 -12.587 -2.611 1.00 97.00 176 ALA A N 1
ATOM 1322 C CA . ALA A 1 176 ? 3.348 -13.306 -1.539 1.00 97.00 176 ALA A CA 1
ATOM 1323 C C . ALA A 1 176 ? 2.783 -12.866 -0.180 1.00 97.00 176 ALA A C 1
ATOM 1325 O O . ALA A 1 176 ? 1.663 -13.217 0.176 1.00 97.00 176 ALA A O 1
ATOM 1326 N N . SER A 1 177 ? 3.550 -12.062 0.557 1.00 96.56 177 SER A N 1
ATOM 1327 C CA . SER A 1 177 ? 3.160 -11.461 1.828 1.00 96.56 177 SER A CA 1
ATOM 1328 C C . SER A 1 177 ? 3.303 -9.938 1.720 1.00 96.56 177 SER A C 1
ATOM 1330 O O . SER A 1 177 ? 4.327 -9.399 2.140 1.00 96.56 177 SER A O 1
ATOM 1332 N N . PRO A 1 178 ? 2.315 -9.227 1.136 1.00 97.88 178 PRO A N 1
ATOM 1333 C CA . PRO A 1 178 ? 2.398 -7.774 0.934 1.00 97.88 178 PRO A CA 1
ATOM 1334 C C . PRO A 1 178 ? 2.400 -6.964 2.232 1.00 97.88 178 PRO A C 1
ATOM 1336 O O . PRO A 1 178 ? 2.769 -5.788 2.239 1.00 97.88 178 PRO A O 1
ATOM 1339 N N . PHE A 1 179 ? 1.954 -7.588 3.322 1.00 98.50 179 PHE A N 1
ATOM 1340 C CA . PHE A 1 179 ? 1.800 -6.967 4.623 1.00 98.50 179 PHE A CA 1
ATOM 1341 C C . PHE A 1 179 ? 2.696 -7.658 5.642 1.00 98.50 179 PHE A C 1
ATOM 1343 O O . PHE A 1 179 ? 2.727 -8.884 5.733 1.00 98.50 179 PHE A O 1
ATOM 1350 N N . LEU A 1 180 ? 3.398 -6.848 6.426 1.00 98.31 180 LEU A N 1
ATOM 1351 C CA . LEU A 1 180 ? 4.077 -7.272 7.638 1.00 98.31 180 LEU A CA 1
ATOM 1352 C C . LEU A 1 180 ? 3.177 -6.934 8.825 1.00 98.31 180 LEU A C 1
ATOM 1354 O O . LEU A 1 180 ? 2.982 -5.759 9.145 1.00 98.31 180 LEU A O 1
ATOM 1358 N N . GLU A 1 181 ? 2.608 -7.951 9.461 1.00 98.25 181 GLU A N 1
ATOM 1359 C CA . GLU A 1 181 ? 1.773 -7.761 10.646 1.00 98.25 181 GLU A CA 1
ATOM 1360 C C . GLU A 1 181 ? 2.589 -7.221 11.829 1.00 98.25 181 GLU A C 1
ATOM 1362 O O . GLU A 1 181 ? 3.763 -7.536 12.020 1.00 98.25 181 GLU A O 1
ATOM 1367 N N . THR A 1 182 ? 1.948 -6.388 12.641 1.00 98.06 182 THR A N 1
ATOM 1368 C CA . THR A 1 182 ? 2.503 -5.800 13.864 1.00 98.06 182 THR A CA 1
ATOM 1369 C C . THR A 1 182 ? 1.477 -5.941 14.992 1.00 98.06 182 THR A C 1
ATOM 1371 O O . THR A 1 182 ? 0.285 -6.086 14.713 1.00 98.06 182 THR A O 1
ATOM 1374 N N . PRO A 1 183 ? 1.866 -5.831 16.276 1.00 97.38 183 PRO A N 1
ATOM 1375 C CA . PRO A 1 183 ? 0.919 -5.991 17.384 1.00 97.38 183 PRO A CA 1
ATOM 1376 C C . PRO A 1 183 ? -0.299 -5.052 17.335 1.00 97.38 183 PRO A C 1
ATOM 1378 O O . PRO A 1 183 ? -1.373 -5.405 17.822 1.00 97.38 183 PRO A O 1
ATOM 1381 N N . LEU A 1 184 ? -0.135 -3.864 16.744 1.00 97.38 184 LEU A N 1
ATOM 1382 C CA . LEU A 1 184 ? -1.176 -2.839 16.651 1.00 97.38 184 LEU A CA 1
ATOM 1383 C C . LEU A 1 184 ? -1.783 -2.711 15.249 1.00 97.38 184 LEU A C 1
ATOM 1385 O O . LEU A 1 184 ? -2.691 -1.908 15.065 1.00 97.38 184 LEU A O 1
ATOM 1389 N N . GLY A 1 185 ? -1.299 -3.437 14.243 1.00 98.12 185 GLY A N 1
ATOM 1390 C CA . GLY A 1 185 ? -1.608 -3.091 12.859 1.00 98.12 185 GLY A CA 1
ATOM 1391 C C . GLY A 1 185 ? -0.789 -3.844 11.824 1.00 98.12 185 GLY A C 1
ATOM 1392 O O . GLY A 1 185 ? -0.400 -4.986 12.044 1.00 98.12 185 GLY A O 1
ATOM 1393 N N . PHE A 1 186 ? -0.454 -3.188 10.720 1.00 98.69 186 PHE A N 1
ATOM 1394 C CA . PHE A 1 186 ? 0.449 -3.734 9.711 1.00 98.69 186 PHE A CA 1
ATOM 1395 C C . PHE A 1 186 ? 1.313 -2.651 9.062 1.00 98.69 186 PHE A C 1
ATOM 1397 O O . PHE A 1 186 ? 1.028 -1.453 9.133 1.00 98.69 186 PHE A O 1
ATOM 1404 N N . SER A 1 187 ? 2.362 -3.103 8.386 1.00 98.44 187 SER A N 1
ATOM 1405 C CA . SER A 1 187 ? 3.210 -2.299 7.517 1.00 98.44 187 SER A CA 1
ATOM 1406 C C . SER A 1 187 ? 3.175 -2.857 6.095 1.00 98.44 187 SER A C 1
ATOM 1408 O O . SER A 1 187 ? 3.140 -4.072 5.909 1.00 98.44 187 SER A O 1
ATOM 1410 N N . ALA A 1 188 ? 3.168 -1.986 5.092 1.00 98.50 188 ALA A N 1
ATOM 1411 C CA . ALA A 1 188 ? 3.253 -2.342 3.680 1.00 98.50 188 ALA A CA 1
ATOM 1412 C C . ALA A 1 188 ? 4.348 -1.520 3.003 1.00 98.50 188 ALA A C 1
ATOM 1414 O O . ALA A 1 188 ? 4.533 -0.341 3.317 1.00 98.50 188 ALA A O 1
ATOM 1415 N N . LEU A 1 189 ? 5.046 -2.120 2.041 1.00 98.25 189 LEU A N 1
ATOM 1416 C CA . LEU A 1 189 ? 6.039 -1.416 1.239 1.00 98.25 189 LEU A CA 1
ATOM 1417 C C . LEU A 1 189 ? 5.423 -1.020 -0.102 1.00 98.25 189 LEU A C 1
ATOM 1419 O O . LEU A 1 189 ? 5.171 -1.861 -0.962 1.00 98.25 189 LEU A O 1
ATOM 1423 N N . LEU A 1 190 ? 5.178 0.272 -0.277 1.00 98.12 190 LEU A N 1
ATOM 1424 C CA . LEU A 1 190 ? 4.747 0.854 -1.539 1.00 98.12 190 LEU A CA 1
ATOM 1425 C C . LEU A 1 190 ? 5.967 1.129 -2.409 1.00 98.12 190 LEU A C 1
ATOM 1427 O O . LEU A 1 190 ? 7.030 1.515 -1.917 1.00 98.12 190 LEU A O 1
ATOM 1431 N N . CYS A 1 191 ? 5.816 0.961 -3.712 1.00 97.12 191 CYS A N 1
ATOM 1432 C CA . CYS A 1 191 ? 6.881 1.227 -4.660 1.00 97.12 191 CYS A CA 1
ATOM 1433 C C . CYS A 1 191 ? 6.349 1.910 -5.917 1.00 97.12 191 CYS A C 1
ATOM 1435 O O . CYS A 1 191 ? 5.183 1.753 -6.280 1.00 97.12 191 CYS A O 1
ATOM 1437 N N . HIS A 1 192 ? 7.202 2.725 -6.533 1.00 96.00 192 HIS A N 1
ATOM 1438 C CA . HIS A 1 192 ? 6.862 3.469 -7.737 1.00 96.00 192 HIS A CA 1
ATOM 1439 C C . HIS A 1 192 ? 7.628 2.920 -8.936 1.00 96.00 192 HIS A C 1
ATOM 1441 O O . HIS A 1 192 ? 8.855 2.787 -8.888 1.00 96.00 192 HIS A O 1
ATOM 1447 N N . VAL A 1 193 ? 6.898 2.631 -10.009 1.00 95.75 193 VAL A N 1
ATOM 1448 C CA . VAL A 1 193 ? 7.445 2.203 -11.295 1.00 95.75 193 VAL A CA 1
ATOM 1449 C C . VAL A 1 193 ? 6.805 3.061 -12.390 1.00 95.75 193 VAL A C 1
ATOM 1451 O O . VAL A 1 193 ? 5.623 2.876 -12.668 1.00 95.75 193 VAL A O 1
ATOM 1454 N N . PRO A 1 194 ? 7.552 4.003 -13.001 1.00 92.25 194 PRO A N 1
ATOM 1455 C CA . PRO A 1 194 ? 6.996 4.930 -13.991 1.00 92.25 194 PRO A CA 1
ATOM 1456 C C . PRO A 1 194 ? 6.432 4.244 -15.240 1.00 92.25 194 PRO A C 1
ATOM 1458 O O . PRO A 1 194 ? 5.457 4.719 -15.813 1.00 92.25 194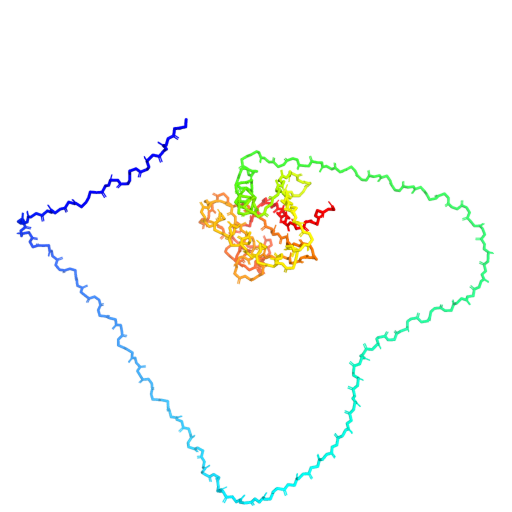 PRO A O 1
ATOM 1461 N N . ASP A 1 195 ? 7.058 3.143 -15.661 1.00 95.38 195 ASP A N 1
ATOM 1462 C CA . ASP A 1 195 ? 6.681 2.376 -16.845 1.00 95.38 195 ASP A CA 1
ATOM 1463 C C . ASP A 1 195 ? 6.518 0.897 -16.484 1.00 95.38 195 ASP A C 1
ATOM 1465 O O . ASP A 1 195 ? 7.492 0.177 -16.242 1.00 95.38 195 ASP A O 1
ATOM 1469 N N . SER A 1 196 ? 5.265 0.444 -16.451 1.00 95.62 196 SER A N 1
ATOM 1470 C CA . SER A 1 196 ? 4.907 -0.935 -16.125 1.00 95.62 196 SER A CA 1
ATOM 1471 C C . SER A 1 196 ? 5.349 -1.943 -17.190 1.00 95.62 196 SER A C 1
ATOM 1473 O O . SER A 1 196 ? 5.525 -3.120 -16.874 1.00 95.62 196 SER A O 1
ATOM 1475 N N . SER A 1 197 ? 5.591 -1.509 -18.433 1.00 97.19 197 SER A N 1
ATOM 1476 C CA . SER A 1 197 ? 6.023 -2.395 -19.522 1.00 97.19 197 SER A CA 1
ATOM 1477 C C . SER A 1 197 ? 7.468 -2.875 -19.359 1.00 97.19 197 SER A C 1
ATOM 1479 O O . SER A 1 197 ? 7.808 -3.981 -19.781 1.00 97.19 197 SER A O 1
ATOM 1481 N N . CYS A 1 198 ? 8.295 -2.079 -18.678 1.00 97.06 198 CYS A N 1
ATOM 1482 C CA . CYS A 1 198 ? 9.683 -2.406 -18.368 1.00 97.06 198 CYS A CA 1
ATOM 1483 C C . CYS A 1 198 ? 9.870 -2.940 -16.941 1.00 97.06 198 CYS A C 1
ATOM 1485 O O . CYS A 1 198 ? 11.000 -3.235 -16.555 1.00 97.06 198 CYS A O 1
ATOM 1487 N N . ALA A 1 199 ? 8.804 -3.052 -16.144 1.00 97.69 199 ALA A N 1
ATOM 1488 C CA . ALA A 1 199 ? 8.882 -3.421 -14.736 1.00 97.69 199 ALA A CA 1
ATOM 1489 C C . ALA A 1 199 ? 9.379 -4.857 -14.520 1.00 97.69 199 ALA A C 1
ATOM 1491 O O . ALA A 1 199 ? 9.002 -5.792 -15.229 1.00 97.69 199 ALA A O 1
ATOM 1492 N N . CYS A 1 200 ? 10.177 -5.063 -13.473 1.00 98.38 200 CYS A N 1
ATOM 1493 C CA . CYS A 1 200 ? 10.468 -6.405 -12.988 1.00 98.38 200 CYS A CA 1
ATOM 1494 C C . CYS A 1 200 ? 9.245 -6.965 -12.254 1.00 98.38 200 CYS A C 1
ATOM 1496 O O . CYS A 1 200 ? 8.977 -6.622 -11.105 1.00 98.38 200 CYS A O 1
ATOM 1498 N N . TRP A 1 201 ? 8.491 -7.851 -12.894 1.00 98.12 201 TRP A N 1
ATOM 1499 C CA . TRP A 1 201 ? 7.305 -8.431 -12.260 1.00 98.12 201 TRP A CA 1
ATOM 1500 C C . TRP A 1 201 ? 7.635 -9.361 -11.091 1.00 98.12 201 TRP A C 1
ATOM 1502 O O . TRP A 1 201 ? 6.827 -9.453 -10.171 1.00 98.12 201 TRP A O 1
ATOM 1512 N N . ASP A 1 202 ? 8.824 -9.970 -11.065 1.00 98.38 202 ASP A N 1
ATOM 1513 C CA . ASP A 1 202 ? 9.245 -10.821 -9.947 1.00 98.38 202 ASP A CA 1
ATOM 1514 C C . ASP A 1 202 ? 9.374 -10.011 -8.649 1.00 98.38 202 ASP A C 1
ATOM 1516 O O . ASP A 1 202 ? 8.790 -10.380 -7.628 1.00 98.38 202 ASP A O 1
ATOM 1520 N N . ILE A 1 203 ? 10.047 -8.850 -8.698 1.00 97.88 203 ILE A N 1
ATOM 1521 C CA . ILE A 1 203 ? 10.188 -7.995 -7.512 1.00 97.88 203 ILE A CA 1
ATOM 1522 C C . ILE A 1 203 ? 8.839 -7.413 -7.076 1.00 97.88 203 ILE A C 1
ATOM 1524 O O . ILE A 1 203 ? 8.579 -7.329 -5.879 1.00 97.88 203 ILE A O 1
ATOM 1528 N N . LEU A 1 204 ? 7.955 -7.058 -8.017 1.00 98.06 204 LEU A N 1
ATOM 1529 C CA . LEU A 1 204 ? 6.629 -6.526 -7.690 1.00 98.06 204 LEU A CA 1
ATOM 1530 C C . LEU A 1 204 ? 5.706 -7.591 -7.084 1.00 98.06 204 LEU A C 1
ATOM 1532 O O . LEU A 1 204 ? 5.053 -7.319 -6.081 1.00 98.06 204 LEU A O 1
ATOM 1536 N N . GLN A 1 205 ? 5.661 -8.798 -7.652 1.00 98.25 205 GLN A N 1
ATOM 1537 C CA . GLN A 1 205 ? 4.751 -9.865 -7.217 1.00 98.25 205 GLN A CA 1
ATOM 1538 C C . GLN A 1 205 ? 5.226 -10.570 -5.951 1.00 98.25 205 GLN A C 1
ATOM 1540 O O . GLN A 1 205 ? 4.413 -10.838 -5.067 1.00 98.25 205 GLN A O 1
ATOM 1545 N N . TRP A 1 206 ? 6.526 -10.847 -5.849 1.00 98.12 206 TRP A N 1
ATOM 1546 C CA . TRP A 1 206 ? 7.093 -11.700 -4.800 1.00 98.12 206 TRP A CA 1
ATOM 1547 C C . TRP A 1 206 ? 7.965 -10.938 -3.802 1.00 98.12 206 TRP A C 1
ATOM 1549 O O . TRP A 1 206 ? 8.387 -11.503 -2.800 1.00 98.12 206 TRP A O 1
ATOM 1559 N N . GLY A 1 207 ? 8.247 -9.658 -4.059 1.00 97.06 207 GLY A N 1
ATOM 1560 C CA . GLY A 1 207 ? 9.121 -8.842 -3.217 1.00 97.06 207 GLY A CA 1
ATOM 1561 C C . GLY A 1 207 ? 10.613 -9.083 -3.440 1.00 97.06 207 GLY A C 1
ATOM 1562 O O . GLY A 1 207 ? 11.434 -8.411 -2.818 1.00 97.06 207 GLY A O 1
ATOM 1563 N N . MET A 1 208 ? 10.983 -9.998 -4.341 1.00 97.12 208 MET A N 1
ATOM 1564 C CA . MET A 1 208 ? 12.371 -10.363 -4.613 1.00 97.12 208 MET A CA 1
ATOM 1565 C C . MET A 1 208 ? 12.610 -10.686 -6.090 1.00 97.12 208 MET A C 1
ATOM 1567 O O . MET A 1 208 ? 11.726 -11.171 -6.787 1.00 97.12 208 MET A O 1
ATOM 1571 N N . CYS A 1 209 ? 13.829 -10.423 -6.560 1.00 98.00 209 CYS A N 1
ATOM 1572 C CA . CYS A 1 209 ? 14.282 -10.737 -7.912 1.00 98.00 209 CYS A CA 1
ATOM 1573 C C . CYS A 1 209 ? 15.583 -11.539 -7.831 1.00 98.00 209 CYS A C 1
ATOM 1575 O O . CYS A 1 209 ? 16.562 -11.072 -7.249 1.00 98.00 209 CYS A O 1
ATOM 1577 N N . ASN A 1 210 ? 15.612 -12.722 -8.448 1.00 98.06 210 ASN A N 1
ATOM 1578 C CA . ASN A 1 210 ? 16.772 -13.623 -8.406 1.00 98.06 210 ASN A CA 1
ATOM 1579 C C . ASN A 1 210 ? 17.995 -13.086 -9.170 1.00 98.06 210 ASN A C 1
ATOM 1581 O O . ASN A 1 210 ? 19.105 -13.567 -8.968 1.00 98.06 210 ASN A O 1
ATOM 1585 N N . PHE A 1 211 ? 17.800 -12.091 -10.038 1.00 97.69 211 PHE A N 1
ATOM 1586 C CA . PHE A 1 211 ? 18.872 -11.478 -10.823 1.00 97.69 211 PHE A CA 1
ATOM 1587 C C . PHE A 1 211 ? 19.540 -10.291 -10.112 1.00 97.69 211 PHE A C 1
ATOM 1589 O O . PHE A 1 211 ? 20.573 -9.813 -10.582 1.00 97.69 211 PHE A O 1
ATOM 1596 N N . GLY A 1 212 ? 18.978 -9.809 -8.994 1.00 94.88 212 GLY A N 1
ATOM 1597 C CA . GLY A 1 212 ? 19.521 -8.669 -8.247 1.00 94.88 212 GLY A CA 1
ATOM 1598 C C . GLY A 1 212 ? 19.811 -7.468 -9.154 1.00 94.88 212 GLY A C 1
ATOM 1599 O O . GLY A 1 212 ? 18.982 -7.098 -9.984 1.00 94.88 212 GLY A O 1
ATOM 1600 N N . ASP A 1 213 ? 21.015 -6.910 -9.048 1.00 93.81 213 ASP A N 1
ATOM 1601 C CA . ASP A 1 213 ? 21.452 -5.751 -9.843 1.00 93.81 213 ASP A CA 1
ATOM 1602 C C . ASP A 1 213 ? 21.713 -6.074 -11.324 1.00 93.81 213 ASP A C 1
ATOM 1604 O O . ASP A 1 213 ? 21.856 -5.171 -12.144 1.00 93.81 213 ASP A O 1
ATOM 1608 N N . THR A 1 214 ? 21.750 -7.358 -11.694 1.00 97.19 214 THR A N 1
ATOM 1609 C CA . THR A 1 214 ? 21.898 -7.805 -13.091 1.00 97.19 214 THR A CA 1
ATOM 1610 C C . THR A 1 214 ? 20.557 -8.016 -13.794 1.00 97.19 214 THR A C 1
ATOM 1612 O O . THR A 1 214 ? 20.515 -8.482 -14.935 1.00 97.19 214 THR A O 1
ATOM 1615 N N . CYS A 1 215 ? 19.439 -7.694 -13.131 1.00 98.06 215 CYS A N 1
ATOM 1616 C CA . CYS A 1 215 ? 18.122 -7.808 -13.739 1.00 98.06 215 CYS A CA 1
ATOM 1617 C C . CYS A 1 215 ? 18.004 -6.879 -14.950 1.00 98.06 215 CYS A C 1
ATOM 1619 O O . CYS A 1 215 ? 18.255 -5.680 -14.866 1.00 98.06 215 CYS A O 1
ATOM 1621 N N . ARG A 1 216 ? 17.554 -7.429 -16.081 1.00 98.00 216 ARG A N 1
ATOM 1622 C CA . ARG A 1 216 ? 17.285 -6.640 -17.294 1.00 98.00 216 ARG A CA 1
ATOM 1623 C C . ARG A 1 216 ? 16.020 -5.777 -17.206 1.00 98.00 216 ARG A C 1
ATOM 1625 O O . ARG A 1 216 ? 15.774 -4.985 -18.108 1.00 98.00 216 ARG A O 1
ATOM 1632 N N . TRP A 1 217 ? 15.191 -5.993 -16.186 1.00 98.12 217 TRP A N 1
ATOM 1633 C CA . TRP A 1 217 ? 13.926 -5.293 -15.975 1.00 98.12 217 TRP A CA 1
ATOM 1634 C C . TRP A 1 217 ? 14.088 -4.190 -14.925 1.00 98.12 217 TRP A C 1
ATOM 1636 O O . TRP A 1 217 ? 14.902 -4.302 -14.010 1.00 98.12 217 TRP A O 1
ATOM 1646 N N . ALA A 1 218 ? 13.282 -3.138 -15.021 1.00 96.75 218 ALA A N 1
ATOM 1647 C CA . ALA A 1 218 ? 13.322 -2.003 -14.113 1.00 96.75 218 ALA A CA 1
ATOM 1648 C C . ALA A 1 218 ? 12.857 -2.402 -12.704 1.00 96.75 218 ALA A C 1
ATOM 1650 O O . ALA A 1 218 ? 11.705 -2.788 -12.485 1.00 96.75 218 ALA A O 1
ATOM 1651 N N . HIS A 1 219 ? 13.761 -2.283 -11.732 1.00 97.12 219 HIS A N 1
ATOM 1652 C CA . HIS A 1 219 ? 13.423 -2.351 -10.314 1.00 97.12 219 HIS A CA 1
ATOM 1653 C C . HIS A 1 219 ? 12.855 -1.002 -9.838 1.00 97.12 219 HIS A C 1
ATOM 1655 O O . HIS A 1 219 ? 13.278 0.044 -10.338 1.00 97.12 219 HIS A O 1
ATOM 1661 N N . PRO A 1 220 ? 11.938 -0.986 -8.852 1.00 95.56 220 PRO A N 1
ATOM 1662 C CA . PRO A 1 220 ? 11.437 0.264 -8.297 1.00 95.56 220 PRO A CA 1
ATOM 1663 C C . PRO A 1 220 ? 12.571 1.085 -7.682 1.00 95.56 220 PRO A C 1
ATOM 1665 O O . PRO A 1 220 ? 13.254 0.622 -6.763 1.00 95.56 220 PRO A O 1
ATOM 1668 N N . THR A 1 221 ? 12.745 2.311 -8.173 1.00 90.31 221 THR A N 1
ATOM 1669 C CA . THR A 1 221 ? 13.771 3.254 -7.701 1.00 90.31 221 THR A CA 1
ATOM 1670 C C . THR A 1 221 ? 13.342 3.996 -6.442 1.00 90.31 221 THR A C 1
ATOM 1672 O O . THR A 1 221 ? 14.187 4.461 -5.682 1.00 90.31 221 THR A O 1
ATOM 1675 N N . MET A 1 222 ? 12.033 4.089 -6.197 1.00 93.94 222 MET A N 1
ATOM 1676 C CA . MET A 1 222 ? 11.471 4.748 -5.025 1.00 93.94 222 MET A CA 1
ATOM 1677 C C . MET A 1 222 ? 10.527 3.819 -4.283 1.00 93.94 222 MET A C 1
ATOM 1679 O O . MET A 1 222 ? 9.729 3.090 -4.881 1.00 93.94 222 MET A O 1
ATOM 1683 N N . ARG A 1 223 ? 10.635 3.866 -2.957 1.00 95.69 223 ARG A N 1
ATOM 1684 C CA . ARG A 1 223 ? 9.860 3.053 -2.030 1.00 95.69 223 ARG A CA 1
ATOM 1685 C C . ARG A 1 223 ? 9.403 3.916 -0.867 1.00 95.69 223 ARG A C 1
ATOM 1687 O O . ARG A 1 223 ? 10.111 4.842 -0.477 1.00 95.69 223 ARG A O 1
ATOM 1694 N N . ALA A 1 224 ? 8.242 3.592 -0.323 1.00 96.06 224 ALA A N 1
ATOM 1695 C CA . ALA A 1 224 ? 7.713 4.221 0.872 1.00 96.06 224 ALA A CA 1
ATOM 1696 C C . ALA A 1 224 ? 6.986 3.184 1.728 1.00 96.06 224 ALA A C 1
ATOM 1698 O O . ALA A 1 224 ? 6.271 2.329 1.216 1.00 96.06 224 ALA A O 1
ATOM 1699 N N . THR A 1 225 ? 7.148 3.274 3.036 1.00 97.06 225 THR A N 1
ATOM 1700 C CA . THR A 1 225 ? 6.435 2.458 4.008 1.00 97.06 225 THR A CA 1
ATOM 1701 C C . THR A 1 225 ? 5.085 3.091 4.321 1.00 97.06 225 THR A C 1
ATOM 1703 O O . THR A 1 225 ? 5.001 4.273 4.661 1.00 97.06 225 THR A O 1
ATOM 1706 N N . LEU A 1 226 ? 4.026 2.293 4.247 1.00 98.19 226 LEU A N 1
ATOM 1707 C CA . LEU A 1 226 ? 2.710 2.619 4.775 1.00 98.19 226 LEU A CA 1
ATOM 1708 C C . LEU A 1 226 ? 2.500 1.832 6.067 1.00 98.19 226 LEU A C 1
ATOM 1710 O O . LEU A 1 226 ? 2.431 0.608 6.040 1.00 98.19 226 LEU A O 1
ATOM 1714 N N . ASN A 1 227 ? 2.381 2.533 7.190 1.00 98.25 227 ASN A N 1
ATOM 1715 C CA . ASN A 1 227 ? 2.050 1.931 8.479 1.00 98.25 227 ASN A CA 1
ATOM 1716 C C . ASN A 1 227 ? 0.584 2.203 8.805 1.00 98.25 227 ASN A C 1
ATOM 1718 O O . ASN A 1 227 ? 0.168 3.358 8.827 1.00 98.25 227 ASN A O 1
ATOM 1722 N N . VAL A 1 228 ? -0.188 1.162 9.093 1.00 98.56 228 VAL A N 1
ATOM 1723 C CA . VAL A 1 228 ? -1.595 1.270 9.490 1.00 98.56 228 VAL A CA 1
ATOM 1724 C C . VAL A 1 228 ? -1.740 0.668 10.875 1.00 98.56 228 VAL A C 1
ATOM 1726 O O . VAL A 1 228 ? -1.380 -0.487 11.071 1.00 98.56 228 VAL A O 1
ATOM 1729 N N . MET A 1 229 ? -2.234 1.437 11.843 1.00 98.31 229 MET A N 1
ATOM 1730 C CA . MET A 1 229 ? -2.275 1.040 13.252 1.00 98.31 229 MET A CA 1
ATOM 1731 C C . MET A 1 229 ? -3.629 1.347 13.888 1.00 98.31 229 MET A C 1
ATOM 1733 O O . MET A 1 229 ? -4.248 2.370 13.602 1.00 98.31 229 MET A O 1
ATOM 1737 N N . ALA A 1 230 ? -4.048 0.487 14.807 1.00 98.12 230 ALA A N 1
ATOM 1738 C CA . ALA A 1 230 ? -5.157 0.701 15.716 1.00 98.12 230 ALA A CA 1
ATOM 1739 C C . ALA A 1 230 ? -4.620 1.106 17.097 1.00 98.12 230 ALA A C 1
ATOM 1741 O O . ALA A 1 230 ? -3.820 0.390 17.701 1.00 98.12 230 ALA A O 1
ATOM 1742 N N . ALA A 1 231 ? -5.081 2.242 17.608 1.00 97.81 231 ALA A N 1
ATOM 1743 C CA . ALA A 1 231 ? -4.809 2.713 18.960 1.00 97.81 231 ALA A CA 1
ATOM 1744 C C . ALA A 1 231 ? -6.079 2.615 19.813 1.00 97.81 231 ALA A C 1
ATOM 1746 O O . ALA A 1 231 ? -7.185 2.794 19.304 1.00 97.81 231 ALA A O 1
ATOM 1747 N N . VAL A 1 232 ? -5.931 2.349 21.110 1.00 97.25 232 VAL A N 1
ATOM 1748 C CA . VAL A 1 232 ? -7.057 2.360 22.054 1.00 97.25 232 VAL A CA 1
ATOM 1749 C C . VAL A 1 232 ? -7.322 3.804 22.487 1.00 97.25 232 VAL A C 1
ATOM 1751 O O . VAL A 1 232 ? -6.388 4.513 22.855 1.00 97.25 232 VAL A O 1
ATOM 1754 N N . LEU A 1 233 ? -8.579 4.246 22.421 1.00 94.94 233 LEU A N 1
ATOM 1755 C CA . LEU A 1 233 ? -9.036 5.460 23.102 1.00 94.94 233 LEU A CA 1
ATOM 1756 C C . LEU A 1 233 ? -9.119 5.185 24.603 1.00 94.94 233 LEU A C 1
ATOM 1758 O O . LEU A 1 233 ? -9.816 4.251 25.012 1.00 94.94 233 LEU A O 1
ATOM 1762 N N . GLU A 1 234 ? -8.397 5.989 25.380 1.00 85.75 234 GLU A N 1
ATOM 1763 C CA . GLU A 1 234 ? -8.530 6.055 26.840 1.00 85.75 234 GLU A CA 1
ATOM 1764 C C . GLU A 1 234 ? -9.841 6.727 27.263 1.00 85.75 234 GLU A C 1
ATOM 1766 O O . GLU A 1 234 ? -10.291 7.664 26.558 1.00 85.75 234 GLU A O 1
#

Organism: Symbiodinium microadriaticum (NCBI:txid2951)